Protein AF-A0A957TXH4-F1 (afdb_monomer_lite)

Foldseek 3Di:
DFKDKDKDFAQDQAKKFWPDKAKADDQSVQKDFPDWPCPRIAHHGGMTITIMDGHDPDADKDKMWTWTAIPPPVDRIDIDIDMDGDDDDDDDDPDDDFAFDWDKDKDWPDPDADAQDKTKIKMKIFGQHQAKDAWDKDKDAADPPKDWDDKDKPPQKDWDDDPRMIMITDRIAGHGGMMMIMTMIHD

Sequence (187 aa):
SPAQAVTIQNLGDVSLSISAISLSGADAGQFAISSNDCGASVSAGASCTVQLTFSPTASGSRSALLVISSDDSDEGTINVALIGATPGSSGGGTGTLDQYNLAVTKSASVSVATVGVPFTYTITVLNKGTIAASNVVMTDQLPAGVTFGSANATDGGSCNESSGTVTCTWASLAGGASATVTITVTP

Structure (mmCIF, N/CA/C/O backbone):
data_AF-A0A957TXH4-F1
#
_entry.id   AF-A0A957TXH4-F1
#
loop_
_atom_site.group_PDB
_atom_site.id
_atom_site.type_symbol
_atom_site.label_atom_id
_atom_site.label_alt_id
_atom_site.label_comp_id
_atom_site.label_asym_id
_atom_site.label_entity_id
_atom_site.label_seq_id
_atom_site.pdbx_PDB_ins_code
_atom_site.Cartn_x
_atom_site.Cartn_y
_atom_site.Cartn_z
_atom_site.occupancy
_atom_site.B_iso_or_equiv
_atom_site.auth_seq_id
_atom_site.auth_comp_id
_atom_site.auth_asym_id
_atom_site.auth_atom_id
_atom_site.pdbx_PDB_model_num
ATOM 1 N N . SER A 1 1 ? 13.291 -13.447 -12.316 1.00 59.28 1 SER A N 1
ATOM 2 C CA . SER A 1 1 ? 13.876 -12.866 -11.088 1.00 59.28 1 SER A CA 1
ATOM 3 C C . SER A 1 1 ? 13.888 -13.928 -9.996 1.00 59.28 1 SER A C 1
ATOM 5 O O . SER A 1 1 ? 13.180 -14.921 -10.158 1.00 59.28 1 SER A O 1
ATOM 7 N N . PRO A 1 2 ? 14.640 -13.757 -8.892 1.00 66.06 2 PRO A N 1
ATOM 8 C CA . PRO A 1 2 ? 14.369 -14.525 -7.676 1.00 66.06 2 PRO A CA 1
ATOM 9 C C . PRO A 1 2 ? 12.913 -14.329 -7.222 1.00 66.06 2 PRO A C 1
ATOM 11 O O . PRO A 1 2 ? 12.277 -13.333 -7.591 1.00 66.06 2 PRO A O 1
ATOM 14 N N . ALA A 1 3 ? 12.400 -15.295 -6.458 1.00 75.44 3 ALA A N 1
ATOM 15 C CA . ALA A 1 3 ? 11.046 -15.236 -5.924 1.00 75.44 3 ALA A CA 1
ATOM 16 C C . ALA A 1 3 ? 10.911 -14.109 -4.886 1.00 75.44 3 ALA A C 1
ATOM 18 O O . ALA A 1 3 ? 11.817 -13.901 -4.079 1.00 75.44 3 ALA A O 1
ATOM 19 N N . GLN A 1 4 ? 9.789 -13.395 -4.921 1.00 74.94 4 GLN A N 1
ATOM 20 C CA . GLN A 1 4 ? 9.407 -12.377 -3.945 1.00 74.94 4 GLN A CA 1
ATOM 21 C C . GLN A 1 4 ? 8.136 -12.812 -3.216 1.00 74.94 4 GLN A C 1
ATOM 23 O O . GLN A 1 4 ? 7.218 -13.331 -3.849 1.00 74.94 4 GLN A O 1
ATOM 28 N N . ALA A 1 5 ? 8.085 -12.575 -1.906 1.00 78.69 5 ALA A N 1
ATOM 29 C CA . ALA A 1 5 ? 6.973 -12.989 -1.061 1.00 78.69 5 ALA A CA 1
ATOM 30 C C . ALA A 1 5 ? 5.948 -11.862 -0.893 1.00 78.69 5 ALA A C 1
ATOM 32 O O . ALA A 1 5 ? 6.309 -10.735 -0.550 1.00 78.69 5 ALA A O 1
ATOM 33 N N . VAL A 1 6 ? 4.672 -12.196 -1.060 1.00 81.12 6 VAL A N 1
ATOM 34 C CA . VAL A 1 6 ? 3.530 -11.396 -0.609 1.00 81.12 6 VAL A CA 1
ATOM 35 C C . VAL A 1 6 ? 2.932 -12.091 0.606 1.00 81.12 6 VAL A C 1
ATOM 37 O O . VAL A 1 6 ? 2.554 -13.257 0.512 1.00 81.12 6 VAL A O 1
ATOM 40 N N . THR A 1 7 ? 2.851 -11.391 1.737 1.00 83.75 7 THR A N 1
ATOM 41 C CA . THR A 1 7 ? 2.255 -11.922 2.970 1.00 83.75 7 THR A CA 1
ATOM 42 C C . THR A 1 7 ? 0.796 -11.505 3.068 1.00 83.75 7 THR A C 1
ATOM 44 O O . THR A 1 7 ? 0.485 -10.318 2.997 1.00 83.75 7 THR A O 1
ATOM 47 N N . ILE A 1 8 ? -0.085 -12.478 3.275 1.00 84.00 8 ILE A N 1
ATOM 48 C CA . ILE A 1 8 ? -1.503 -12.279 3.564 1.00 84.00 8 ILE A CA 1
ATOM 49 C C . ILE A 1 8 ? -1.696 -12.601 5.040 1.00 84.00 8 ILE A C 1
ATOM 51 O O . ILE A 1 8 ? -1.263 -13.652 5.512 1.00 84.00 8 ILE A O 1
ATOM 55 N N . GLN A 1 9 ? -2.320 -11.695 5.782 1.00 84.50 9 GLN A N 1
ATOM 56 C CA . GLN A 1 9 ? -2.573 -11.875 7.205 1.00 84.50 9 GLN A CA 1
ATOM 57 C C . GLN A 1 9 ? -4.060 -11.718 7.484 1.00 84.50 9 GLN A C 1
ATOM 59 O O . GLN A 1 9 ? -4.658 -10.718 7.097 1.00 84.50 9 GLN A O 1
ATOM 64 N N . ASN A 1 10 ? -4.633 -12.694 8.183 1.00 84.31 10 ASN A N 1
ATOM 65 C CA . ASN A 1 10 ? -5.977 -12.577 8.716 1.00 84.31 10 ASN A CA 1
ATOM 66 C C . ASN A 1 10 ? -5.902 -11.884 10.081 1.00 84.31 10 ASN A C 1
ATOM 68 O O . ASN A 1 10 ? -5.417 -12.463 11.052 1.00 84.31 10 ASN A O 1
ATOM 72 N N . LEU A 1 11 ? -6.352 -10.632 10.141 1.00 81.62 11 LEU A N 1
ATOM 73 C CA . LEU A 1 11 ? -6.385 -9.838 11.373 1.00 81.62 11 LEU A CA 1
ATOM 74 C C . LEU A 1 11 ? -7.697 -9.990 12.155 1.00 81.62 11 LEU A C 1
ATOM 76 O O . LEU A 1 11 ? -7.811 -9.430 13.242 1.00 81.62 11 LEU A O 1
ATOM 80 N N . GLY A 1 12 ? -8.675 -10.714 11.607 1.00 78.06 12 GLY A N 1
ATOM 81 C CA . GLY A 1 12 ? -9.958 -10.965 12.249 1.00 78.06 12 GLY A CA 1
ATOM 82 C C . GLY A 1 12 ? -9.926 -12.140 13.226 1.00 78.06 12 GLY A C 1
ATOM 83 O O . GLY A 1 12 ? -8.947 -12.883 13.326 1.00 78.06 12 GLY A O 1
ATOM 84 N N . ASP A 1 13 ? -11.056 -12.328 13.909 1.00 81.38 13 ASP A N 1
ATOM 85 C CA . ASP A 1 13 ? -11.257 -13.381 14.915 1.00 81.38 13 ASP A CA 1
ATOM 86 C C . ASP A 1 13 ? -11.893 -14.663 14.339 1.00 81.38 13 ASP A C 1
ATOM 88 O O . ASP A 1 13 ? -12.060 -15.664 15.039 1.00 81.38 13 ASP A O 1
ATOM 92 N N . VAL A 1 14 ? -12.240 -14.653 13.048 1.00 85.75 14 VAL A N 1
ATOM 93 C CA . VAL A 1 14 ? -12.816 -15.787 12.307 1.00 85.75 14 VAL A CA 1
ATOM 94 C C . VAL A 1 14 ? -11.853 -16.198 11.196 1.00 85.75 14 VAL A C 1
ATOM 96 O O . VAL A 1 14 ? -11.076 -15.381 10.714 1.00 85.75 14 VAL A O 1
ATOM 99 N N . SER A 1 15 ? -11.864 -17.474 10.798 1.00 87.69 15 SER A N 1
ATOM 100 C CA . SER A 1 15 ? -11.041 -17.933 9.670 1.00 87.69 15 SER A CA 1
ATOM 101 C C . SER A 1 15 ? -11.474 -17.263 8.368 1.00 87.69 15 SER A C 1
ATOM 103 O O . SER A 1 15 ? -12.656 -17.274 8.046 1.00 87.69 15 SER A O 1
ATOM 105 N N . LEU A 1 16 ? -10.500 -16.740 7.627 1.00 86.25 16 LEU A N 1
ATOM 106 C CA . LEU A 1 16 ? -10.668 -16.161 6.300 1.00 86.25 16 LEU A CA 1
ATOM 107 C C . LEU A 1 16 ? -10.610 -17.286 5.266 1.00 86.25 16 LEU A C 1
ATOM 109 O O . LEU A 1 16 ? -9.573 -17.941 5.146 1.00 86.25 16 LEU A O 1
ATOM 113 N N . SER A 1 17 ? -11.681 -17.515 4.514 1.00 90.81 17 SER A N 1
ATOM 114 C CA . SER A 1 17 ? -11.708 -18.488 3.420 1.00 90.81 17 SER A CA 1
ATOM 115 C C . SER A 1 17 ? -11.183 -17.847 2.140 1.00 90.81 17 SER A C 1
ATOM 117 O O . SER A 1 17 ? -11.727 -16.860 1.653 1.00 90.81 17 SER A O 1
ATOM 119 N N . ILE A 1 18 ? -10.142 -18.432 1.551 1.00 91.00 18 ILE A N 1
ATOM 120 C CA . ILE A 1 18 ? -9.576 -17.986 0.277 1.00 91.00 18 ILE A CA 1
ATOM 121 C C . ILE A 1 18 ? -10.180 -18.834 -0.838 1.00 91.00 18 ILE A C 1
ATOM 123 O O . ILE A 1 18 ? -9.900 -20.025 -0.970 1.00 91.00 18 ILE A O 1
ATOM 127 N N . SER A 1 19 ? -11.005 -18.197 -1.664 1.00 92.38 19 SER A N 1
ATOM 128 C CA . SER A 1 19 ? -11.694 -18.845 -2.782 1.00 92.38 19 SER A CA 1
ATOM 129 C C . SER A 1 19 ? -10.813 -18.944 -4.028 1.00 92.38 19 SER A C 1
ATOM 131 O O . SER A 1 19 ? -10.912 -19.913 -4.779 1.00 92.38 19 SER A O 1
ATOM 133 N N . ALA A 1 20 ? -9.948 -17.954 -4.263 1.00 91.69 20 ALA A N 1
ATOM 134 C CA . ALA A 1 20 ? -9.013 -17.967 -5.383 1.00 91.69 20 ALA A CA 1
ATOM 135 C C . ALA A 1 20 ? -7.808 -17.054 -5.133 1.00 91.69 20 ALA A C 1
ATOM 137 O O . ALA A 1 20 ? -7.951 -15.967 -4.582 1.00 91.69 20 ALA A O 1
ATOM 138 N N . ILE A 1 21 ? -6.637 -17.474 -5.617 1.00 90.31 21 ILE A N 1
ATOM 139 C CA . ILE A 1 21 ? -5.454 -16.622 -5.785 1.00 90.31 21 ILE A CA 1
ATOM 140 C C . ILE A 1 21 ? -5.036 -16.742 -7.246 1.00 90.31 21 ILE A C 1
ATOM 142 O O . ILE A 1 21 ? -4.741 -17.839 -7.725 1.00 90.31 21 ILE A O 1
ATOM 146 N N . SER A 1 22 ? -5.042 -15.628 -7.971 1.00 92.25 22 SER A N 1
ATOM 147 C CA . SER A 1 22 ? -4.773 -15.615 -9.409 1.00 92.25 22 SER A CA 1
ATOM 148 C C . SER A 1 22 ? -3.996 -14.377 -9.837 1.00 92.25 22 SER A C 1
ATOM 150 O O . SER A 1 22 ? -3.913 -13.393 -9.108 1.00 92.25 22 SER A O 1
ATOM 152 N N . LEU A 1 23 ? -3.409 -14.436 -11.030 1.00 89.88 23 LEU A N 1
ATOM 153 C CA . LEU A 1 23 ? -2.751 -13.299 -11.662 1.00 89.88 23 LEU A CA 1
ATOM 154 C C . LEU A 1 23 ? -3.658 -12.732 -12.757 1.00 89.88 23 LEU A C 1
ATOM 156 O O . LEU A 1 23 ? -4.224 -13.483 -13.548 1.00 89.88 23 LEU A O 1
ATOM 160 N N . SER A 1 24 ? -3.771 -11.409 -12.811 1.00 88.06 24 SER A N 1
ATOM 161 C CA . SER A 1 24 ? -4.574 -10.670 -13.787 1.00 88.06 24 SER A CA 1
ATOM 162 C C . SER A 1 24 ? -3.795 -9.478 -14.352 1.00 88.06 24 SER A C 1
ATOM 164 O O . SER A 1 24 ? -2.745 -9.102 -13.834 1.00 88.06 24 SER A O 1
ATOM 166 N N . GLY A 1 25 ? -4.292 -8.880 -15.433 1.00 84.56 25 GLY A N 1
ATOM 167 C CA . GLY A 1 25 ? -3.670 -7.739 -16.109 1.00 84.56 25 GLY A CA 1
ATOM 168 C C . GLY A 1 25 ? -2.934 -8.092 -17.405 1.00 84.56 25 GLY A C 1
ATOM 169 O O . GLY A 1 25 ? -2.789 -9.256 -17.776 1.00 84.56 25 GLY A O 1
ATOM 170 N N . ALA A 1 26 ? -2.492 -7.050 -18.115 1.00 76.44 26 ALA A N 1
ATOM 171 C CA . ALA A 1 26 ? -1.973 -7.155 -19.479 1.00 76.44 26 ALA A CA 1
ATOM 172 C C . ALA A 1 26 ? -0.667 -7.962 -19.582 1.00 76.44 26 ALA A C 1
ATOM 174 O O . ALA A 1 26 ? -0.504 -8.725 -20.533 1.00 76.44 26 ALA A O 1
ATOM 175 N N . ASP A 1 27 ? 0.236 -7.844 -18.602 1.00 81.94 27 ASP A N 1
ATOM 176 C CA . ASP A 1 27 ? 1.502 -8.585 -18.583 1.00 81.94 27 ASP A CA 1
ATOM 177 C C . ASP A 1 27 ? 1.490 -9.775 -17.603 1.00 81.94 27 ASP A C 1
ATOM 179 O O . ASP A 1 27 ? 2.551 -10.306 -17.274 1.00 81.94 27 ASP A O 1
ATOM 183 N N . ALA A 1 28 ? 0.316 -10.238 -17.147 1.00 85.38 28 ALA A N 1
ATOM 184 C CA . ALA A 1 28 ? 0.192 -11.314 -16.154 1.00 85.38 28 ALA A CA 1
ATOM 185 C C . ALA A 1 28 ? 0.946 -12.597 -16.536 1.00 85.38 28 ALA A C 1
ATOM 187 O O . ALA A 1 28 ? 1.513 -13.251 -15.669 1.00 85.38 28 ALA A O 1
ATOM 188 N N . GLY A 1 29 ? 1.030 -12.919 -17.833 1.00 87.56 29 GLY A N 1
ATOM 189 C CA . GLY A 1 29 ? 1.780 -14.079 -18.331 1.00 87.56 29 GLY A CA 1
ATOM 190 C C . GLY A 1 29 ? 3.298 -14.013 -18.108 1.00 87.56 29 GLY A C 1
ATOM 191 O O . GLY A 1 29 ? 3.982 -15.010 -18.316 1.00 87.56 29 GLY A O 1
ATOM 192 N N . GLN A 1 30 ? 3.835 -12.862 -17.692 1.00 84.56 30 GLN A N 1
ATOM 193 C CA . GLN A 1 30 ? 5.243 -12.693 -17.319 1.00 84.56 30 GLN A CA 1
ATOM 194 C C . GLN A 1 30 ? 5.471 -12.833 -15.810 1.00 84.56 30 GLN A C 1
ATOM 196 O O . GLN A 1 30 ? 6.613 -12.791 -15.359 1.00 84.56 30 GLN A O 1
ATOM 201 N N . PHE A 1 31 ? 4.410 -13.017 -15.027 1.00 88.06 31 PHE A N 1
ATOM 202 C CA . PHE A 1 31 ? 4.469 -13.294 -13.600 1.00 88.06 31 PHE A CA 1
ATOM 203 C C . PHE A 1 31 ? 3.983 -14.720 -13.349 1.00 88.06 31 PHE A C 1
ATOM 205 O O . PHE A 1 31 ? 3.139 -15.246 -14.070 1.00 88.06 31 PHE A O 1
ATOM 212 N N . ALA A 1 32 ? 4.520 -15.363 -12.321 1.00 90.56 32 ALA A N 1
ATOM 213 C CA . ALA A 1 32 ? 4.104 -16.703 -11.940 1.00 90.56 32 ALA A CA 1
ATOM 214 C C . ALA A 1 32 ? 4.121 -16.861 -10.425 1.00 90.56 32 ALA A C 1
ATOM 216 O O . ALA A 1 32 ? 5.087 -16.474 -9.768 1.00 90.56 32 ALA A O 1
ATOM 217 N N . ILE A 1 33 ? 3.072 -17.481 -9.889 1.00 91.00 33 ILE A N 1
ATOM 218 C CA . ILE A 1 33 ? 3.043 -17.952 -8.505 1.00 91.00 33 ILE A CA 1
ATOM 219 C C . ILE A 1 33 ? 3.932 -19.194 -8.440 1.00 91.00 33 ILE A C 1
ATOM 221 O O . ILE A 1 33 ? 3.597 -20.234 -9.002 1.00 91.00 33 ILE A O 1
ATOM 225 N N . SER A 1 34 ? 5.095 -19.066 -7.806 1.00 88.31 34 SER A N 1
ATOM 226 C CA . SER A 1 34 ? 6.067 -20.152 -7.663 1.00 88.31 34 SER A CA 1
ATOM 227 C C . SER A 1 34 ? 5.789 -21.032 -6.446 1.00 88.31 34 SER A C 1
ATOM 229 O O . SER A 1 34 ? 6.154 -22.204 -6.445 1.00 88.31 34 SER A O 1
ATOM 231 N N . SER A 1 35 ? 5.139 -20.481 -5.421 1.00 90.81 35 SER A N 1
ATOM 232 C CA . SER A 1 35 ? 4.648 -21.211 -4.252 1.00 90.81 35 SER A CA 1
ATOM 233 C C . SER A 1 35 ? 3.485 -20.452 -3.626 1.00 90.81 35 SER A C 1
ATOM 235 O O . SER A 1 35 ? 3.439 -19.226 -3.680 1.00 90.81 35 SER A O 1
ATOM 237 N N . ASN A 1 36 ? 2.562 -21.173 -3.006 1.00 91.19 36 ASN A N 1
ATOM 238 C CA . ASN A 1 36 ? 1.464 -20.607 -2.234 1.00 91.19 36 ASN A CA 1
ATOM 239 C C . ASN A 1 36 ? 1.232 -21.499 -1.014 1.00 91.19 36 ASN A C 1
ATOM 241 O O . ASN A 1 36 ? 0.911 -22.675 -1.183 1.00 91.19 36 ASN A O 1
ATOM 245 N N . ASP A 1 37 ? 1.401 -20.956 0.188 1.00 91.50 37 ASP A N 1
ATOM 246 C CA . ASP A 1 37 ? 1.170 -21.686 1.440 1.00 91.50 37 ASP A CA 1
ATOM 247 C C . ASP A 1 37 ? -0.161 -21.297 2.128 1.00 91.50 37 ASP A C 1
ATOM 249 O O . ASP A 1 37 ? -0.504 -21.856 3.167 1.00 91.50 37 ASP A O 1
ATOM 253 N N . CYS A 1 38 ? -0.950 -20.397 1.524 1.00 85.56 38 CYS A N 1
ATOM 254 C CA . CYS A 1 38 ? -2.193 -19.876 2.097 1.00 85.56 38 CYS A CA 1
ATOM 255 C C . CYS A 1 38 ? -3.345 -20.883 2.168 1.00 85.56 38 CYS A C 1
ATOM 257 O O . CYS A 1 38 ? -4.335 -20.639 2.855 1.00 85.56 38 CYS A O 1
ATOM 259 N N . GLY A 1 39 ? -3.225 -22.023 1.482 1.00 87.19 39 GLY A N 1
ATOM 260 C CA . GLY A 1 39 ? -4.264 -23.050 1.453 1.00 87.19 39 GLY A CA 1
ATOM 261 C C . GLY A 1 39 ? -5.625 -22.504 0.997 1.00 87.19 39 GLY A C 1
ATOM 262 O O . GLY A 1 39 ? -5.698 -21.537 0.241 1.00 87.19 39 GLY A O 1
ATOM 263 N N . ALA A 1 40 ? -6.704 -23.148 1.448 1.00 89.62 40 ALA A N 1
ATOM 264 C CA . ALA A 1 40 ? -8.077 -22.687 1.216 1.00 89.62 40 ALA A CA 1
ATOM 265 C C . ALA A 1 40 ? -8.577 -21.723 2.309 1.00 89.62 40 ALA A C 1
ATOM 267 O O . ALA A 1 40 ? -9.656 -21.153 2.179 1.00 89.62 40 ALA A O 1
ATOM 268 N N . SER A 1 41 ? -7.829 -21.559 3.402 1.00 89.12 41 SER A N 1
ATOM 269 C CA . SER A 1 41 ? -8.231 -20.709 4.520 1.00 89.12 41 SER A CA 1
ATOM 270 C C . SER A 1 41 ? -7.045 -20.295 5.381 1.00 89.12 41 SER A C 1
ATOM 272 O O . SER A 1 41 ? -6.155 -21.109 5.635 1.00 89.12 41 SER A O 1
ATOM 274 N N . VAL A 1 42 ? -7.103 -19.083 5.927 1.00 87.50 42 VAL A N 1
ATOM 275 C CA . VAL A 1 42 ? -6.135 -18.543 6.886 1.00 87.50 42 VAL A CA 1
ATOM 276 C C . VAL A 1 42 ? -6.832 -18.357 8.231 1.00 87.50 42 VAL A C 1
ATOM 278 O O . VAL A 1 42 ? -7.784 -17.583 8.349 1.00 87.50 42 VAL A O 1
ATOM 281 N N . SER A 1 43 ? -6.370 -19.074 9.257 1.00 87.88 43 SER A N 1
ATOM 282 C CA . SER A 1 43 ? -6.920 -18.976 10.615 1.00 87.88 43 SER A CA 1
ATOM 283 C C . SER A 1 43 ? -6.849 -17.549 11.165 1.00 87.88 43 SER A C 1
ATOM 285 O O . SER A 1 43 ? -5.973 -16.775 10.783 1.00 87.88 43 SER A O 1
ATOM 287 N N . ALA A 1 44 ? -7.737 -17.220 12.102 1.00 81.25 44 ALA A N 1
ATOM 288 C CA . ALA A 1 44 ? -7.720 -15.952 12.830 1.00 81.25 44 ALA A CA 1
ATOM 289 C C . ALA A 1 44 ? -6.328 -15.646 13.417 1.00 81.25 44 ALA A C 1
ATOM 291 O O . ALA A 1 44 ? -5.707 -16.512 14.042 1.00 81.25 44 ALA A O 1
ATOM 292 N N . GLY A 1 45 ? -5.820 -14.436 13.178 1.00 77.69 45 GLY A N 1
ATOM 293 C CA . GLY A 1 45 ? -4.490 -13.986 13.603 1.00 77.69 45 GLY A CA 1
ATOM 294 C C . GLY A 1 45 ? -3.302 -14.622 12.865 1.00 77.69 45 GLY A C 1
ATOM 295 O O . GLY A 1 45 ? -2.158 -14.231 13.112 1.00 77.69 45 GLY A O 1
ATOM 296 N N . ALA A 1 46 ? -3.532 -15.592 11.975 1.00 86.25 46 ALA A N 1
ATOM 297 C CA . ALA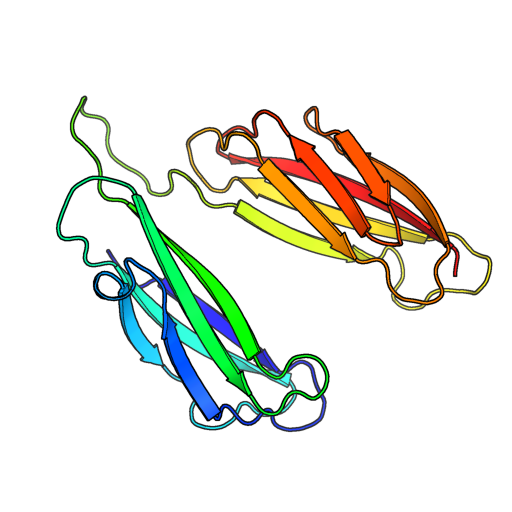 A 1 46 ? -2.474 -16.259 11.226 1.00 86.25 46 ALA A CA 1
ATOM 298 C C . ALA A 1 46 ? -2.090 -15.478 9.963 1.00 86.25 46 ALA A C 1
ATOM 300 O O . ALA A 1 46 ? -2.817 -14.611 9.471 1.00 86.25 46 ALA A O 1
ATOM 301 N N . SER A 1 47 ? -0.927 -15.816 9.419 1.00 86.12 47 SER A N 1
ATOM 302 C CA . SER A 1 47 ? -0.458 -15.307 8.139 1.00 86.12 47 SER A CA 1
ATOM 303 C C . SER A 1 47 ? 0.028 -16.435 7.246 1.00 86.12 47 SER A C 1
ATOM 305 O O . SER A 1 47 ? 0.366 -17.528 7.702 1.00 86.12 47 SER A O 1
ATOM 307 N N . CYS A 1 48 ? 0.046 -16.142 5.957 1.00 85.44 48 CYS A N 1
ATOM 308 C CA . CYS A 1 48 ? 0.537 -17.010 4.910 1.00 85.44 48 CYS A CA 1
ATOM 309 C C . CYS A 1 48 ? 1.260 -16.169 3.850 1.00 85.44 48 CYS A C 1
ATOM 311 O O . CYS A 1 48 ? 1.160 -14.941 3.827 1.00 85.44 48 CYS A O 1
ATOM 313 N N . THR A 1 49 ? 2.026 -16.818 2.988 1.00 86.94 49 THR A N 1
ATOM 314 C CA . THR A 1 49 ? 2.836 -16.238 1.932 1.00 86.94 49 THR A CA 1
ATOM 315 C C . THR A 1 49 ? 2.551 -16.838 0.555 1.00 86.94 49 THR A C 1
ATOM 317 O O . THR A 1 49 ? 2.434 -18.048 0.338 1.00 86.94 49 THR A O 1
ATOM 320 N N . VAL A 1 50 ? 2.514 -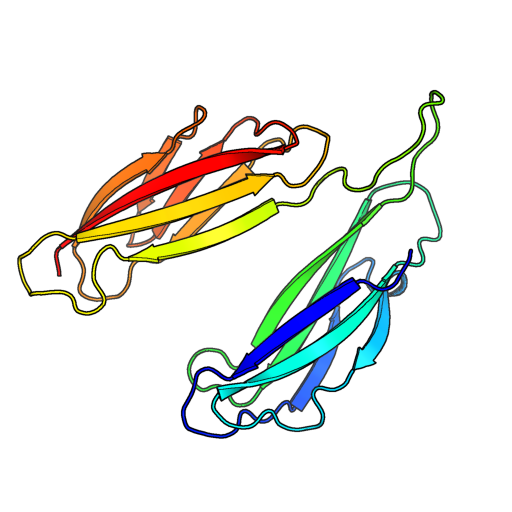15.946 -0.429 1.00 83.94 50 VAL A N 1
ATOM 321 C CA . VAL A 1 50 ? 2.502 -16.280 -1.850 1.00 83.94 50 VAL A CA 1
ATOM 322 C C . VAL A 1 50 ? 3.831 -15.838 -2.439 1.00 83.94 50 VAL A C 1
ATOM 324 O O . VAL A 1 50 ? 4.184 -14.661 -2.395 1.00 83.94 50 VAL A O 1
ATOM 327 N N . GLN A 1 51 ? 4.575 -16.786 -2.993 1.00 84.69 51 GLN A N 1
ATOM 328 C CA . GLN A 1 51 ? 5.836 -16.525 -3.669 1.00 84.69 51 GLN A CA 1
ATOM 329 C C . GLN A 1 51 ? 5.585 -16.282 -5.152 1.00 84.69 51 GLN A C 1
ATOM 331 O O . GLN A 1 51 ? 4.946 -17.086 -5.833 1.00 84.69 51 GLN A O 1
ATOM 336 N N . LEU A 1 52 ? 6.123 -15.180 -5.660 1.00 86.38 52 LEU A N 1
ATOM 337 C CA . LEU A 1 52 ? 5.962 -14.732 -7.034 1.00 86.38 52 LEU A CA 1
ATOM 338 C C . LEU A 1 52 ? 7.309 -14.635 -7.733 1.00 86.38 52 LEU A C 1
ATOM 340 O O . LEU A 1 52 ? 8.290 -14.149 -7.180 1.00 86.38 52 LEU A O 1
ATOM 344 N N . THR A 1 53 ? 7.348 -15.053 -8.989 1.00 82.69 53 THR A N 1
ATOM 345 C CA . THR A 1 53 ? 8.497 -14.887 -9.880 1.00 82.69 53 THR A CA 1
ATOM 346 C C . THR A 1 53 ? 8.100 -14.047 -11.081 1.00 82.69 53 THR A C 1
ATOM 348 O O . THR A 1 53 ? 6.953 -14.073 -11.519 1.00 82.69 53 THR A O 1
ATOM 351 N N . PHE A 1 54 ? 9.062 -13.298 -11.613 1.00 83.88 54 PHE A N 1
ATOM 352 C CA . PHE A 1 54 ? 8.893 -12.491 -12.815 1.00 83.88 54 PHE A CA 1
ATOM 353 C C . PHE A 1 54 ? 9.847 -12.986 -13.912 1.00 83.88 54 PHE A C 1
ATOM 355 O O . PHE A 1 54 ? 11.070 -12.978 -13.726 1.00 83.88 54 PHE A O 1
ATOM 362 N N . SER A 1 55 ? 9.284 -13.424 -15.038 1.00 83.31 55 SER A N 1
ATOM 363 C CA . SER A 1 55 ? 9.956 -14.017 -16.205 1.00 83.31 55 SER A CA 1
ATOM 364 C C . SER A 1 55 ? 9.645 -13.218 -17.482 1.00 83.31 55 SER A C 1
ATOM 366 O O . SER A 1 55 ? 8.876 -13.658 -18.335 1.00 83.31 55 SER A O 1
ATOM 368 N N . PRO A 1 56 ? 10.219 -12.017 -17.612 1.00 78.44 56 PRO A N 1
ATOM 369 C CA . PRO A 1 56 ? 10.002 -11.129 -18.748 1.00 78.44 56 PRO A CA 1
ATOM 370 C C . PRO A 1 56 ? 10.589 -11.665 -20.051 1.00 78.44 56 PRO A C 1
ATOM 372 O O . PRO A 1 56 ? 11.688 -12.218 -20.073 1.00 78.44 56 PRO A O 1
ATOM 375 N N . THR A 1 57 ? 9.881 -11.434 -21.156 1.00 75.38 57 THR A N 1
ATOM 376 C CA . THR A 1 57 ? 10.299 -11.838 -22.512 1.00 75.38 57 THR A CA 1
ATOM 377 C C . THR A 1 57 ? 10.994 -10.724 -23.294 1.00 75.38 57 THR A C 1
ATOM 379 O O . THR A 1 57 ? 11.607 -10.986 -24.327 1.00 75.38 57 THR A O 1
ATOM 382 N N . ALA A 1 58 ? 10.912 -9.483 -22.814 1.00 65.25 58 ALA A N 1
ATOM 383 C CA . ALA A 1 58 ? 11.495 -8.308 -23.448 1.00 65.25 58 ALA A CA 1
ATOM 384 C C . ALA A 1 58 ? 11.916 -7.271 -22.405 1.00 65.25 58 ALA A C 1
ATOM 386 O O . ALA A 1 58 ? 11.422 -7.278 -21.275 1.00 65.25 58 ALA A O 1
ATOM 387 N N . SER A 1 59 ? 12.783 -6.346 -22.823 1.00 66.31 59 SER A N 1
ATOM 388 C CA . SER A 1 59 ? 13.136 -5.179 -22.024 1.00 66.31 59 SER A CA 1
ATOM 389 C C . SER A 1 59 ? 11.934 -4.284 -21.714 1.00 66.31 59 SER A C 1
ATOM 391 O O . SER A 1 59 ? 10.951 -4.250 -22.459 1.00 66.31 59 SER A O 1
ATOM 393 N N . GLY A 1 60 ? 12.019 -3.553 -20.600 1.00 56.88 60 GLY A N 1
ATOM 394 C CA . GLY A 1 60 ? 10.986 -2.614 -20.160 1.00 56.88 60 GLY A CA 1
ATOM 395 C C . GLY A 1 60 ? 10.181 -3.082 -18.947 1.00 56.88 60 GLY A C 1
ATOM 396 O O . GLY A 1 60 ? 10.358 -4.192 -18.442 1.00 56.88 60 GLY A O 1
ATOM 397 N N . SER A 1 61 ? 9.325 -2.181 -18.469 1.00 67.06 61 SER A N 1
ATOM 398 C CA . SER A 1 61 ? 8.454 -2.396 -17.313 1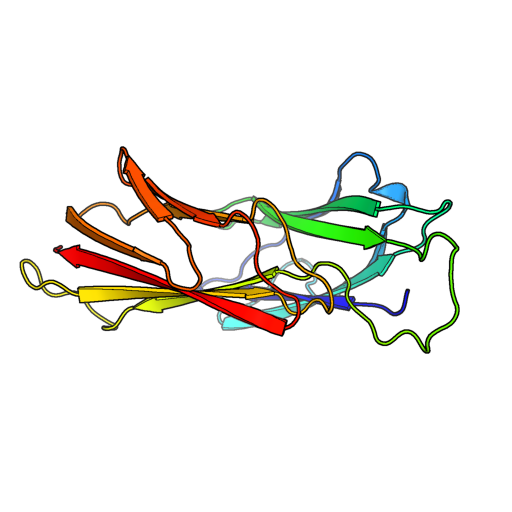.00 67.06 61 SER A CA 1
ATOM 399 C C . SER A 1 61 ? 7.189 -3.150 -17.705 1.00 67.06 61 SER A C 1
ATOM 401 O O . SER A 1 61 ? 6.638 -2.947 -18.787 1.00 67.06 61 SER A O 1
ATOM 403 N N . ARG A 1 62 ? 6.737 -4.015 -16.804 1.00 76.38 62 ARG A N 1
ATOM 404 C CA . ARG A 1 62 ? 5.595 -4.913 -16.955 1.00 76.38 62 ARG A CA 1
ATOM 405 C C . ARG A 1 62 ? 4.750 -4.835 -15.704 1.00 76.38 62 ARG A C 1
ATOM 407 O O . ARG A 1 62 ? 5.310 -4.781 -14.606 1.00 76.38 62 ARG A O 1
ATOM 414 N N . SER A 1 63 ? 3.433 -4.836 -15.867 1.00 78.88 63 SER A N 1
ATOM 415 C CA . SER A 1 63 ? 2.503 -4.747 -14.745 1.00 78.88 63 SER A CA 1
ATOM 416 C C . SER A 1 63 ? 1.451 -5.851 -14.763 1.00 78.88 63 SER A C 1
ATOM 418 O O . SER A 1 63 ? 0.933 -6.261 -15.804 1.00 78.88 63 SER A O 1
ATOM 420 N N . ALA A 1 64 ? 1.134 -6.338 -13.570 1.00 76.50 64 ALA A N 1
ATOM 421 C CA . ALA A 1 64 ? 0.083 -7.313 -13.328 1.00 76.50 64 ALA A CA 1
ATOM 422 C C . ALA A 1 64 ? -0.566 -7.055 -11.961 1.00 76.50 64 ALA A C 1
ATOM 424 O O . ALA A 1 64 ? -0.120 -6.206 -11.191 1.00 76.50 64 ALA A O 1
ATOM 425 N N . LEU A 1 65 ? -1.628 -7.788 -11.661 1.00 80.81 65 LEU A N 1
ATOM 426 C CA . LEU A 1 65 ? -2.301 -7.804 -10.370 1.00 80.81 65 LEU A CA 1
ATOM 427 C C . LEU A 1 65 ? -2.281 -9.231 -9.830 1.00 80.81 65 LEU A C 1
ATOM 429 O O . LEU A 1 65 ? -2.648 -10.160 -10.548 1.00 80.81 65 LEU A O 1
ATOM 433 N N . LEU A 1 66 ? -1.898 -9.404 -8.569 1.00 84.94 66 LEU A N 1
ATOM 434 C CA . LEU A 1 66 ? -2.263 -10.585 -7.796 1.00 84.94 66 LEU A CA 1
ATOM 435 C C . LEU A 1 66 ? -3.646 -10.326 -7.195 1.00 84.94 66 LEU A C 1
ATOM 437 O O . LEU A 1 66 ? -3.818 -9.378 -6.433 1.00 84.94 66 LEU A O 1
ATOM 441 N N . VAL A 1 67 ? -4.614 -11.156 -7.561 1.00 86.62 67 VAL A N 1
ATOM 442 C CA . VAL A 1 67 ? -6.007 -11.065 -7.122 1.00 86.62 67 VAL A CA 1
ATOM 443 C C . VAL A 1 67 ? -6.268 -12.189 -6.132 1.00 86.62 67 VAL A C 1
ATOM 445 O O . VAL A 1 67 ? -6.119 -13.364 -6.481 1.00 86.62 67 VAL A O 1
ATOM 448 N N . ILE A 1 68 ? -6.660 -11.827 -4.915 1.00 89.19 68 ILE A N 1
ATOM 449 C CA . ILE A 1 68 ? -7.058 -12.751 -3.856 1.00 89.19 68 ILE A CA 1
ATOM 450 C C . ILE A 1 68 ? -8.546 -12.554 -3.598 1.00 89.19 68 ILE A C 1
ATOM 452 O O . ILE A 1 68 ? -8.951 -11.500 -3.122 1.00 89.19 68 ILE A O 1
ATOM 456 N N . SER A 1 69 ? -9.357 -13.558 -3.908 1.00 90.56 69 SER A N 1
ATOM 457 C CA . SER A 1 69 ? -10.787 -13.554 -3.594 1.00 90.56 69 SER A CA 1
ATOM 458 C C . SER A 1 69 ? -11.030 -14.322 -2.303 1.00 90.56 69 SER A C 1
ATOM 460 O O . SER A 1 69 ? -10.591 -15.471 -2.178 1.00 90.56 69 SER A O 1
ATOM 462 N N . SER A 1 70 ? -11.750 -13.711 -1.370 1.00 89.31 70 SER A N 1
ATOM 463 C CA . SER A 1 70 ? -12.048 -14.272 -0.054 1.00 89.31 70 SER A CA 1
ATOM 464 C C . SER A 1 70 ? -13.497 -14.018 0.363 1.00 89.31 70 SER A C 1
ATOM 466 O O . SER A 1 70 ? -14.266 -13.385 -0.358 1.00 89.31 70 SER A O 1
ATOM 468 N N . ASP A 1 71 ? -13.881 -14.560 1.515 1.00 85.50 71 ASP A N 1
ATOM 469 C CA . ASP A 1 71 ? -15.170 -14.327 2.173 1.00 85.50 71 ASP A CA 1
ATOM 470 C C . ASP A 1 71 ? -15.139 -13.174 3.190 1.00 85.50 71 ASP A C 1
ATOM 472 O O . ASP A 1 71 ? -16.062 -13.047 3.995 1.00 85.50 71 ASP A O 1
ATOM 476 N N . ASP A 1 72 ? -14.097 -12.337 3.153 1.00 81.19 72 ASP A N 1
ATOM 477 C CA . ASP A 1 72 ? -14.011 -11.150 3.999 1.00 81.19 72 ASP A CA 1
ATOM 478 C C . ASP A 1 72 ? -15.209 -10.229 3.715 1.00 81.19 72 ASP A C 1
ATOM 480 O O . ASP A 1 72 ? -15.470 -9.852 2.567 1.00 81.19 72 ASP A O 1
ATOM 484 N N . SER A 1 73 ? -15.974 -9.909 4.760 1.00 72.94 73 SER A N 1
ATOM 485 C CA . SER A 1 73 ? -17.204 -9.125 4.646 1.00 72.94 73 SER A CA 1
ATOM 486 C C . SER A 1 73 ? -16.952 -7.659 4.325 1.00 72.94 73 SER A C 1
ATOM 488 O O . SER A 1 73 ? -17.829 -7.018 3.743 1.00 72.94 73 SER A O 1
ATOM 490 N N . ASP A 1 74 ? -15.788 -7.141 4.716 1.00 72.50 74 ASP A N 1
ATOM 491 C CA . ASP A 1 74 ? -15.397 -5.766 4.437 1.00 72.50 74 ASP A CA 1
ATOM 492 C C . ASP A 1 74 ? -14.752 -5.674 3.047 1.00 72.50 74 ASP A C 1
ATOM 494 O O . ASP A 1 74 ? -15.022 -4.730 2.304 1.00 72.50 74 ASP A O 1
ATOM 498 N N . GLU A 1 75 ? -13.967 -6.687 2.655 1.00 70.19 75 GLU A N 1
ATOM 499 C CA . GLU A 1 75 ? -13.189 -6.666 1.413 1.00 70.19 75 GLU A CA 1
ATOM 500 C C . GLU A 1 75 ? -13.088 -8.051 0.735 1.00 70.19 75 GLU A C 1
ATOM 502 O O . GLU A 1 75 ? -12.055 -8.719 0.756 1.00 70.19 75 GLU A O 1
ATOM 507 N N . GLY A 1 76 ? -14.150 -8.490 0.054 1.00 72.00 76 GLY A N 1
ATOM 508 C CA . GLY A 1 76 ? -14.203 -9.825 -0.574 1.00 72.00 76 GLY A CA 1
ATOM 509 C C . GLY A 1 76 ? -13.210 -10.067 -1.727 1.00 72.00 76 GLY A C 1
ATOM 510 O O . GLY A 1 76 ? -13.143 -11.166 -2.288 1.00 72.00 76 GLY A O 1
ATOM 511 N N . THR A 1 77 ? -12.445 -9.058 -2.155 1.00 80.94 77 THR A N 1
ATOM 512 C CA . THR A 1 77 ? -11.343 -9.230 -3.114 1.00 80.94 77 THR A CA 1
ATOM 513 C C . THR A 1 77 ? -10.220 -8.229 -2.864 1.00 80.94 77 THR A C 1
ATOM 515 O O . THR A 1 77 ? -10.417 -7.022 -2.956 1.00 80.94 77 THR A O 1
ATOM 518 N N . ILE A 1 78 ? -9.010 -8.743 -2.652 1.00 78.94 78 ILE A N 1
ATOM 519 C CA . ILE A 1 78 ? -7.788 -7.967 -2.440 1.00 78.94 78 ILE A CA 1
ATOM 520 C C . ILE A 1 78 ? -6.950 -7.996 -3.721 1.00 78.94 78 ILE A C 1
ATOM 522 O O . ILE A 1 78 ? -6.624 -9.065 -4.240 1.00 78.94 78 ILE A O 1
ATOM 526 N N . ASN A 1 79 ? -6.554 -6.818 -4.207 1.00 81.50 79 ASN A N 1
ATOM 527 C CA . ASN A 1 79 ? -5.694 -6.668 -5.380 1.00 81.50 79 ASN A CA 1
ATOM 528 C C . ASN A 1 79 ? -4.324 -6.116 -4.976 1.00 81.50 79 ASN A C 1
ATOM 530 O O . ASN A 1 79 ? -4.223 -5.005 -4.459 1.00 81.50 79 ASN A O 1
ATOM 534 N N . VAL A 1 80 ? -3.260 -6.857 -5.275 1.00 78.50 80 VAL A N 1
ATOM 535 C CA . VAL A 1 80 ? -1.875 -6.427 -5.051 1.00 78.50 80 VAL A CA 1
ATOM 536 C C . VAL A 1 80 ? -1.224 -6.126 -6.395 1.00 78.50 80 VAL A C 1
ATOM 538 O O . VAL A 1 80 ? -1.120 -6.999 -7.258 1.00 78.50 80 VAL A O 1
ATOM 541 N N . ALA A 1 81 ? -0.778 -4.884 -6.585 1.00 76.50 81 ALA A N 1
ATOM 542 C CA . ALA A 1 81 ? -0.086 -4.484 -7.804 1.00 76.50 81 ALA A CA 1
ATOM 543 C C . ALA A 1 81 ? 1.305 -5.125 -7.888 1.00 76.50 81 ALA A C 1
ATOM 545 O O . ALA A 1 81 ? 2.114 -5.010 -6.969 1.00 76.50 81 ALA A O 1
ATOM 546 N N . LEU A 1 82 ? 1.584 -5.779 -9.014 1.00 76.19 82 LEU A N 1
ATOM 547 C CA . LEU A 1 82 ? 2.868 -6.389 -9.331 1.00 76.19 82 LEU A CA 1
ATOM 548 C C . LEU A 1 82 ? 3.545 -5.588 -10.431 1.00 76.19 82 LEU A C 1
ATOM 550 O O . LEU A 1 82 ? 2.947 -5.331 -11.477 1.00 76.19 82 LEU A O 1
ATOM 554 N N . ILE A 1 83 ? 4.809 -5.241 -10.217 1.00 71.31 83 ILE A N 1
ATOM 555 C CA . ILE A 1 83 ? 5.628 -4.548 -11.206 1.00 71.31 83 ILE A CA 1
ATOM 556 C C . ILE A 1 83 ? 6.946 -5.296 -11.345 1.00 71.31 83 ILE A C 1
ATOM 558 O O . ILE A 1 83 ? 7.606 -5.625 -10.361 1.00 71.31 83 ILE A O 1
ATOM 562 N N . GLY A 1 84 ? 7.324 -5.574 -12.586 1.00 63.69 84 GLY A N 1
ATOM 563 C CA . GLY A 1 84 ? 8.577 -6.219 -12.933 1.00 63.69 84 GLY A CA 1
ATOM 564 C C . GLY A 1 84 ? 9.249 -5.465 -14.070 1.00 63.69 84 GLY A C 1
ATOM 565 O O . GLY A 1 84 ? 8.585 -5.003 -14.994 1.00 63.69 84 GLY A O 1
ATOM 566 N N . ALA A 1 85 ? 10.570 -5.334 -14.025 1.00 62.84 85 ALA A N 1
ATOM 567 C CA . ALA A 1 85 ? 11.344 -4.756 -15.117 1.00 62.84 85 ALA A CA 1
ATOM 568 C C . ALA A 1 85 ? 12.625 -5.562 -15.345 1.00 62.84 85 ALA A C 1
ATOM 570 O O . ALA A 1 85 ? 13.229 -6.071 -14.399 1.00 62.84 85 ALA A O 1
ATOM 571 N N . THR A 1 86 ? 13.060 -5.670 -16.599 1.00 50.66 86 THR A N 1
ATOM 572 C CA . THR A 1 86 ? 14.444 -6.065 -16.914 1.00 50.66 86 THR A CA 1
ATOM 573 C C . THR A 1 86 ? 15.262 -4.848 -17.303 1.00 50.66 86 THR A C 1
ATOM 575 O O . THR A 1 86 ? 14.724 -3.983 -18.004 1.00 50.66 86 THR A O 1
ATOM 578 N N . PRO A 1 87 ? 16.565 -4.823 -16.980 1.00 48.16 87 PRO A N 1
ATOM 579 C CA . PRO A 1 87 ? 17.466 -3.786 -17.458 1.00 48.16 87 PRO A CA 1
ATOM 580 C C . PRO A 1 87 ? 17.419 -3.666 -18.988 1.00 48.16 87 PRO A C 1
ATOM 582 O O . PRO A 1 87 ? 17.762 -4.599 -19.715 1.00 48.16 87 PRO A O 1
ATOM 585 N N . GLY A 1 88 ? 16.976 -2.509 -19.477 1.00 47.06 88 GLY A N 1
ATOM 586 C CA . GLY A 1 88 ? 17.210 -2.069 -20.846 1.00 47.06 88 GLY A CA 1
ATOM 587 C C . GLY A 1 88 ? 18.607 -1.461 -20.933 1.00 47.06 88 GLY A C 1
ATOM 588 O O . GLY A 1 88 ? 18.979 -0.635 -20.107 1.00 47.06 88 GLY A O 1
ATOM 589 N N . SER A 1 89 ? 19.391 -1.926 -21.898 1.00 43.03 89 SER A N 1
ATOM 590 C CA . SER A 1 89 ? 20.804 -1.597 -22.097 1.00 43.03 89 SER A CA 1
ATOM 591 C C . SER A 1 89 ? 21.100 -0.088 -22.163 1.00 43.03 89 SER A C 1
ATOM 593 O O . SER A 1 89 ? 20.639 0.571 -23.089 1.00 43.03 89 SER A O 1
ATOM 595 N N . SER A 1 90 ? 21.935 0.416 -21.241 1.00 40.47 90 SER A N 1
ATOM 596 C CA . SER A 1 90 ? 23.096 1.282 -21.537 1.00 40.47 90 SER A CA 1
ATOM 597 C C . SER A 1 90 ? 23.888 1.622 -20.259 1.00 40.47 90 SER A C 1
ATOM 599 O O . SER A 1 90 ? 23.408 2.386 -19.428 1.00 40.47 90 SER A O 1
ATOM 601 N N . GLY A 1 91 ? 25.123 1.114 -20.143 1.00 33.84 91 GLY A N 1
ATOM 602 C CA . GLY A 1 91 ? 26.148 1.609 -19.205 1.00 33.84 91 GLY A CA 1
ATOM 603 C C . GLY A 1 91 ? 26.368 0.752 -17.954 1.00 33.84 91 GLY A C 1
ATOM 604 O O . GLY A 1 91 ? 25.517 0.682 -17.077 1.00 33.84 91 GLY A O 1
ATOM 605 N N . GLY A 1 92 ? 27.530 0.100 -17.872 1.00 38.62 92 GLY A N 1
ATOM 606 C CA . GLY A 1 92 ? 27.910 -0.794 -16.779 1.00 38.62 92 GLY A CA 1
ATOM 607 C C . GLY A 1 92 ? 28.014 -0.111 -15.411 1.00 38.62 92 GLY A C 1
ATOM 608 O O . GLY A 1 92 ? 28.729 0.870 -15.239 1.00 38.62 92 GLY A O 1
ATOM 609 N N . GLY A 1 93 ? 27.343 -0.710 -14.432 1.00 32.69 93 GLY A N 1
ATOM 610 C CA . GLY A 1 93 ? 27.475 -0.469 -13.000 1.00 32.69 93 GLY A CA 1
ATOM 611 C C . GLY A 1 93 ? 26.772 -1.619 -12.281 1.00 32.69 93 GLY A C 1
ATOM 612 O O . GLY A 1 93 ? 25.667 -1.995 -12.660 1.00 32.69 93 GLY A O 1
ATOM 613 N N . THR A 1 94 ? 27.442 -2.254 -11.327 1.00 33.72 94 THR A N 1
ATOM 614 C CA . THR A 1 94 ? 26.997 -3.454 -10.600 1.00 33.72 94 THR A CA 1
ATOM 615 C C . THR A 1 94 ? 25.607 -3.260 -9.981 1.00 33.72 94 THR A C 1
ATOM 617 O O . THR A 1 94 ? 25.461 -2.528 -9.006 1.00 33.72 94 THR A O 1
ATOM 620 N N . GLY A 1 95 ? 24.590 -3.886 -10.582 1.00 37.56 95 GLY A N 1
ATOM 621 C CA . GLY A 1 95 ? 23.179 -3.693 -10.256 1.00 37.56 95 GLY A CA 1
ATOM 622 C C . GLY A 1 95 ? 22.767 -4.346 -8.941 1.00 37.56 95 GLY A C 1
ATOM 623 O O . GLY A 1 95 ? 22.519 -5.550 -8.886 1.00 37.56 95 GLY A O 1
ATOM 624 N N . THR A 1 96 ? 22.648 -3.524 -7.905 1.00 35.50 96 THR A N 1
ATOM 625 C CA . THR A 1 96 ? 21.818 -3.791 -6.729 1.00 35.50 96 THR A CA 1
ATOM 626 C C . THR A 1 96 ? 20.379 -3.384 -7.059 1.00 35.50 96 THR A C 1
ATOM 628 O O . THR A 1 96 ? 20.151 -2.408 -7.769 1.00 35.50 96 THR A O 1
ATOM 631 N N . LEU A 1 97 ? 19.432 -4.207 -6.615 1.00 41.31 97 LEU A N 1
ATOM 632 C CA . LEU A 1 97 ? 18.012 -4.209 -6.965 1.00 41.31 97 LEU A CA 1
ATOM 633 C C . LEU A 1 97 ? 17.316 -2.853 -6.758 1.00 41.31 97 LEU A C 1
ATOM 635 O O . LEU A 1 97 ? 17.695 -2.099 -5.867 1.00 41.31 97 LEU A O 1
ATOM 639 N N . ASP A 1 98 ? 16.214 -2.684 -7.502 1.00 43.72 98 ASP A N 1
ATOM 640 C CA . ASP A 1 98 ? 15.037 -1.874 -7.151 1.00 43.72 98 ASP A CA 1
ATOM 641 C C . ASP A 1 98 ? 14.939 -0.492 -7.829 1.00 43.72 98 ASP A C 1
ATOM 643 O O . ASP A 1 98 ? 15.363 0.503 -7.278 1.00 43.72 98 ASP A O 1
ATOM 647 N N . GLN A 1 99 ? 14.380 -0.370 -9.043 1.00 41.00 99 GLN A N 1
ATOM 648 C CA . GLN A 1 99 ? 14.189 0.962 -9.658 1.00 41.00 99 GLN A CA 1
ATOM 649 C C . GLN A 1 99 ? 12.924 1.685 -9.150 1.00 41.00 99 GLN A C 1
ATOM 651 O O . GLN A 1 99 ? 12.953 2.892 -8.958 1.00 41.00 99 GLN A O 1
ATOM 656 N N . TYR A 1 100 ? 11.825 0.987 -8.864 1.00 46.38 100 TYR A N 1
ATOM 657 C CA . TYR A 1 100 ? 10.596 1.623 -8.374 1.00 46.38 100 TYR A CA 1
ATOM 658 C C . TYR A 1 100 ? 9.888 0.694 -7.389 1.00 46.38 100 TYR A C 1
ATOM 660 O O . TYR A 1 100 ? 9.194 -0.233 -7.796 1.00 46.38 100 TYR A O 1
ATOM 668 N N . ASN A 1 101 ? 10.062 0.948 -6.095 1.00 59.62 101 ASN A N 1
ATOM 669 C CA . ASN A 1 101 ? 9.418 0.194 -5.022 1.00 59.62 101 ASN A CA 1
ATOM 670 C C . ASN A 1 101 ? 8.901 1.184 -3.994 1.00 59.62 101 ASN A C 1
ATOM 672 O O . ASN A 1 101 ? 9.663 1.700 -3.183 1.00 59.62 101 ASN A O 1
ATOM 676 N N . LEU A 1 102 ? 7.612 1.500 -4.079 1.00 67.75 102 LEU A N 1
ATOM 677 C CA . LEU A 1 102 ? 6.952 2.350 -3.103 1.00 67.75 102 LEU A CA 1
ATOM 678 C C . LEU A 1 102 ? 6.309 1.466 -2.035 1.00 67.75 102 LEU A C 1
ATOM 680 O O . LEU A 1 102 ? 5.504 0.592 -2.345 1.00 67.75 102 LEU A O 1
ATOM 684 N N . ALA A 1 103 ? 6.646 1.710 -0.777 1.00 74.56 103 ALA A N 1
ATOM 685 C CA . ALA A 1 103 ? 5.995 1.102 0.373 1.00 74.56 103 ALA A CA 1
ATOM 686 C C . ALA A 1 103 ? 5.212 2.168 1.137 1.00 74.56 103 ALA A C 1
ATOM 688 O O . ALA A 1 103 ? 5.691 3.292 1.282 1.00 74.56 103 ALA A O 1
ATOM 689 N N . VAL A 1 104 ? 4.034 1.810 1.645 1.00 79.69 104 VAL A N 1
ATOM 690 C CA . VAL A 1 104 ? 3.187 2.717 2.423 1.00 79.69 104 VAL A CA 1
ATOM 691 C C . VAL A 1 104 ? 2.873 2.097 3.780 1.00 79.69 104 VAL A C 1
ATOM 693 O O . VAL A 1 104 ? 2.509 0.926 3.857 1.00 79.69 104 VAL A O 1
ATOM 696 N N . THR A 1 105 ? 3.012 2.872 4.852 1.00 78.00 105 THR A N 1
ATOM 697 C CA . THR A 1 105 ? 2.626 2.470 6.215 1.00 78.00 105 THR A CA 1
ATOM 698 C C . THR A 1 105 ? 1.773 3.553 6.854 1.00 78.00 105 THR A C 1
ATOM 700 O O . THR A 1 105 ? 2.127 4.722 6.741 1.00 78.00 105 THR A O 1
ATOM 703 N N . LYS A 1 106 ? 0.696 3.185 7.557 1.00 83.38 106 LYS A N 1
ATOM 704 C CA . LYS A 1 106 ? -0.205 4.115 8.257 1.00 83.38 106 LYS A CA 1
ATOM 705 C C . LYS A 1 106 ? -0.311 3.756 9.738 1.00 83.38 106 LYS A C 1
ATOM 707 O O . LYS A 1 106 ? -0.411 2.584 10.085 1.00 83.38 106 LYS A O 1
ATOM 712 N N . SER A 1 107 ? -0.335 4.766 10.601 1.00 79.19 107 SER A N 1
ATOM 713 C CA . SER A 1 107 ? -0.550 4.620 12.044 1.00 79.19 107 SER A CA 1
ATOM 714 C C . SER A 1 107 ? -1.389 5.769 12.592 1.00 79.19 107 SER A C 1
ATOM 716 O O . SER A 1 107 ? -1.257 6.895 12.118 1.00 79.19 107 SER A O 1
ATOM 718 N N . ALA A 1 108 ? -2.203 5.512 13.611 1.00 85.75 108 ALA A N 1
ATOM 719 C CA . ALA A 1 108 ? -2.888 6.551 14.376 1.00 85.75 108 ALA A CA 1
ATOM 720 C C . ALA A 1 108 ? -2.091 6.911 15.640 1.00 85.75 108 ALA A C 1
ATOM 722 O O . ALA A 1 108 ? -1.415 6.058 16.213 1.00 85.75 108 ALA A O 1
ATOM 723 N N . SER A 1 109 ? -2.201 8.155 16.109 1.00 84.81 109 SER A N 1
ATOM 724 C CA . SER A 1 109 ? -1.577 8.602 17.364 1.00 84.81 109 SER A CA 1
ATOM 725 C C . SER A 1 109 ? -2.229 8.007 18.617 1.00 84.81 109 SER A C 1
ATOM 727 O O . SER A 1 109 ? -1.683 8.130 19.712 1.00 84.81 109 SER A O 1
ATOM 729 N N . VAL A 1 110 ? -3.407 7.397 18.467 1.00 73.38 110 VAL A N 1
ATOM 730 C CA . VAL A 1 110 ? -4.190 6.767 19.533 1.00 73.38 110 VAL A CA 1
ATOM 731 C C . VAL A 1 110 ? -4.767 5.440 19.042 1.00 73.38 110 VAL A C 1
ATOM 733 O O . VAL A 1 110 ? -5.075 5.294 17.862 1.00 73.38 110 VAL A O 1
ATOM 736 N N . SER A 1 111 ? -4.941 4.479 19.949 1.00 77.75 111 SER A N 1
ATOM 737 C CA . SER A 1 111 ? -5.636 3.213 19.670 1.00 77.75 111 SER A CA 1
ATOM 738 C C . SER A 1 111 ? -7.157 3.320 19.813 1.00 77.75 111 SER A C 1
ATOM 740 O O . SER A 1 111 ? -7.883 2.492 19.273 1.00 77.75 111 SER A O 1
ATOM 742 N N . VAL A 1 112 ? -7.637 4.339 20.533 1.00 79.75 112 VAL A N 1
ATOM 743 C CA . VAL A 1 112 ? -9.057 4.646 20.732 1.00 79.75 112 VAL A CA 1
ATOM 744 C C . VAL A 1 112 ? -9.237 6.153 20.600 1.00 79.75 112 VAL A C 1
ATOM 746 O O . VAL A 1 112 ? -8.554 6.920 21.280 1.00 79.75 112 VAL A O 1
ATOM 749 N N . ALA A 1 113 ? -10.142 6.577 19.722 1.00 83.50 113 ALA A N 1
AT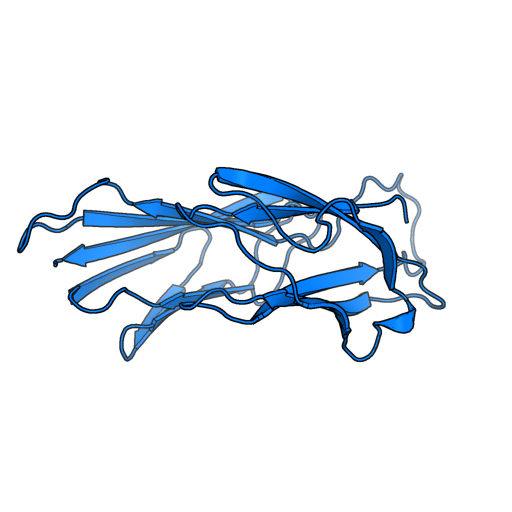OM 750 C CA . ALA A 1 113 ? -10.438 7.987 19.521 1.00 83.50 113 ALA A CA 1
ATOM 751 C C . ALA A 1 113 ? -11.508 8.467 20.515 1.00 83.50 113 ALA A C 1
ATOM 753 O O . ALA A 1 113 ? -12.520 7.799 20.727 1.00 83.50 113 ALA A O 1
ATOM 754 N N . THR A 1 114 ? -11.286 9.636 21.116 1.00 89.31 114 THR A N 1
ATOM 755 C CA . THR A 1 114 ? -12.251 10.285 22.011 1.00 89.31 114 THR A CA 1
ATOM 756 C C . THR A 1 114 ? -13.030 11.331 21.224 1.00 89.31 114 THR A C 1
ATOM 758 O O . THR A 1 114 ? -12.427 12.191 20.587 1.00 89.31 114 THR A O 1
ATOM 761 N N . VAL A 1 115 ? -14.362 11.278 21.288 1.00 92.81 115 VAL A N 1
ATOM 762 C CA . VAL A 1 115 ? -15.250 12.218 20.581 1.00 92.81 115 VAL A CA 1
ATOM 763 C C . VAL A 1 115 ? -14.898 13.668 20.920 1.00 92.81 115 VAL A C 1
ATOM 765 O O . VAL A 1 115 ? -14.723 14.014 22.091 1.00 92.81 115 VAL A O 1
ATOM 768 N N . GLY A 1 116 ? -14.784 14.511 19.893 1.00 92.88 116 GLY A N 1
ATOM 769 C CA . GLY A 1 116 ? -14.430 15.925 20.011 1.00 92.88 116 GLY A CA 1
ATOM 770 C C . GLY A 1 116 ? -12.951 16.207 20.302 1.00 92.88 116 GLY A C 1
ATOM 771 O O . GLY A 1 116 ? -12.565 17.376 20.354 1.00 92.88 116 GLY A O 1
ATOM 772 N N . VAL A 1 117 ? -12.110 15.180 20.477 1.00 93.94 117 VAL A N 1
ATOM 773 C CA . VAL A 1 117 ? -10.665 15.337 20.693 1.00 93.94 117 VAL A CA 1
ATOM 774 C C . VAL A 1 117 ? -9.926 15.040 19.387 1.00 93.94 117 VAL A C 1
ATOM 776 O O . VAL A 1 117 ? -10.044 13.929 18.865 1.00 93.94 117 VAL A O 1
ATOM 779 N N . PRO A 1 118 ? -9.144 15.992 18.847 1.00 93.81 118 PRO A N 1
ATOM 780 C CA . PRO A 1 118 ? -8.396 15.751 17.626 1.00 93.81 118 PRO A CA 1
ATOM 781 C C . PRO A 1 118 ? -7.291 14.716 17.854 1.00 93.81 118 PRO A C 1
ATOM 783 O O . PRO A 1 118 ? -6.616 14.715 18.886 1.00 93.81 118 PRO A O 1
ATOM 786 N N . PHE A 1 119 ? -7.065 13.873 16.854 1.00 91.06 119 PHE A N 1
ATOM 787 C CA . PHE A 1 119 ? -5.940 12.945 16.795 1.00 91.06 119 PHE A CA 1
ATOM 788 C C . PHE A 1 119 ? -5.346 12.936 15.384 1.00 91.06 119 PHE A C 1
ATOM 790 O O . PHE A 1 119 ? -5.905 13.534 14.458 1.00 91.06 119 PHE A O 1
ATOM 797 N N . THR A 1 120 ? -4.189 12.294 15.213 1.00 92.50 120 THR A N 1
ATOM 798 C CA . THR A 1 120 ? -3.493 12.285 13.924 1.00 92.50 120 THR A CA 1
ATOM 799 C C . THR A 1 120 ? -3.333 10.888 13.344 1.00 92.50 120 THR A C 1
ATOM 801 O O . THR A 1 120 ? -3.082 9.916 14.058 1.00 92.50 120 THR A O 1
ATOM 804 N N . TYR A 1 121 ? -3.435 10.802 12.019 1.00 90.06 121 TYR A N 1
ATOM 805 C CA . TYR A 1 121 ? -2.897 9.707 11.227 1.00 90.06 121 TYR A CA 1
ATOM 806 C C . TYR A 1 121 ? -1.552 10.122 10.636 1.00 90.06 121 TYR A C 1
ATOM 808 O O . TYR A 1 121 ? -1.430 11.189 10.035 1.00 90.06 121 TYR A O 1
ATOM 816 N N . THR A 1 122 ? -0.561 9.251 10.766 1.00 88.12 122 THR A N 1
ATOM 817 C CA . THR A 1 122 ? 0.756 9.392 10.147 1.00 88.12 122 THR A CA 1
ATOM 818 C C . THR A 1 122 ? 0.897 8.325 9.079 1.00 88.12 122 THR A C 1
ATOM 820 O O . THR A 1 122 ? 0.756 7.138 9.376 1.00 88.12 122 THR A O 1
ATOM 823 N N . ILE A 1 123 ? 1.162 8.743 7.844 1.00 88.44 123 ILE A N 1
ATOM 824 C CA . ILE A 1 123 ? 1.326 7.856 6.696 1.00 88.44 123 ILE A CA 1
ATOM 825 C C . ILE A 1 123 ? 2.698 8.097 6.087 1.00 88.44 123 ILE A C 1
ATOM 827 O O . ILE A 1 123 ? 3.024 9.221 5.728 1.00 88.44 123 ILE A O 1
ATOM 831 N N . THR A 1 124 ? 3.507 7.056 5.957 1.00 84.06 124 THR A N 1
ATOM 832 C CA . THR A 1 124 ? 4.845 7.144 5.368 1.00 84.06 124 THR A CA 1
ATOM 833 C C . THR A 1 124 ? 4.842 6.462 4.013 1.00 84.06 124 THR A C 1
ATOM 835 O O . THR A 1 124 ? 4.501 5.287 3.924 1.00 84.06 124 THR A O 1
ATOM 838 N N . VAL A 1 125 ? 5.239 7.196 2.975 1.00 85.56 125 VAL A N 1
ATOM 839 C CA . VAL A 1 125 ? 5.473 6.715 1.612 1.00 85.56 125 VAL A CA 1
ATOM 840 C C . VAL A 1 125 ? 6.981 6.619 1.409 1.00 85.56 125 VAL A C 1
ATOM 842 O O . VAL A 1 125 ? 7.668 7.633 1.365 1.00 85.56 125 VAL A O 1
ATOM 845 N N . LEU A 1 126 ? 7.516 5.411 1.299 1.00 82.38 126 LEU A N 1
ATOM 846 C CA . LEU A 1 126 ? 8.942 5.147 1.130 1.00 82.38 126 LEU A CA 1
ATOM 847 C C . LEU A 1 126 ? 9.220 4.673 -0.291 1.00 82.38 126 LEU A C 1
ATOM 849 O O . LEU A 1 126 ? 8.714 3.628 -0.685 1.00 82.38 126 LEU A O 1
ATOM 853 N N . ASN A 1 127 ? 10.092 5.372 -1.014 1.00 79.94 127 ASN A N 1
ATOM 854 C CA . ASN A 1 127 ? 10.698 4.844 -2.226 1.00 79.94 127 ASN A CA 1
ATOM 855 C C . ASN A 1 127 ? 11.915 3.992 -1.860 1.00 79.94 127 ASN A C 1
ATOM 857 O O . ASN A 1 127 ? 13.018 4.494 -1.695 1.00 79.94 127 ASN A O 1
ATOM 861 N N . LYS A 1 128 ? 11.707 2.684 -1.730 1.00 70.00 128 LYS A N 1
ATOM 862 C CA . LYS A 1 128 ? 12.756 1.675 -1.538 1.00 70.00 128 LYS A CA 1
ATOM 863 C C . LYS A 1 128 ? 13.625 1.475 -2.781 1.00 70.00 128 LYS A C 1
ATOM 865 O O . LYS A 1 128 ? 14.668 0.836 -2.680 1.00 70.00 128 LYS A O 1
ATOM 870 N N . GLY A 1 129 ? 13.213 2.024 -3.924 1.00 61.47 129 GLY A N 1
ATOM 871 C CA . GLY A 1 129 ? 14.009 1.990 -5.138 1.00 61.47 129 GLY A CA 1
ATOM 872 C C . GLY A 1 129 ? 15.269 2.858 -5.055 1.00 61.47 129 GLY A C 1
ATOM 873 O O . GLY A 1 129 ? 15.396 3.717 -4.192 1.00 61.47 129 GLY A O 1
ATOM 874 N N . THR A 1 130 ? 16.203 2.679 -5.981 1.00 61.44 130 THR A N 1
ATOM 875 C CA . THR A 1 130 ? 17.451 3.439 -6.111 1.00 61.44 130 THR A CA 1
ATOM 876 C C . THR A 1 130 ? 17.328 4.612 -7.080 1.00 61.44 130 THR A C 1
ATOM 878 O O . THR A 1 130 ? 18.271 5.390 -7.213 1.00 61.44 130 THR A O 1
ATOM 881 N N . ILE A 1 131 ? 16.195 4.756 -7.776 1.00 63.75 131 ILE A N 1
ATOM 882 C CA . ILE A 1 131 ? 15.915 5.901 -8.651 1.00 63.75 131 ILE A CA 1
ATOM 883 C C . ILE A 1 131 ? 14.664 6.648 -8.199 1.00 63.75 131 ILE A C 1
ATOM 885 O O . ILE A 1 131 ? 13.829 6.126 -7.463 1.00 63.75 131 ILE A O 1
ATOM 889 N N . ALA A 1 132 ? 14.556 7.905 -8.623 1.00 72.50 132 ALA A N 1
ATOM 890 C CA . ALA A 1 132 ? 13.447 8.760 -8.240 1.00 72.50 132 ALA A CA 1
ATOM 891 C C . ALA A 1 132 ? 12.125 8.299 -8.875 1.00 72.50 132 ALA A C 1
ATOM 893 O O . ALA A 1 132 ? 12.038 8.158 -10.095 1.00 72.50 132 ALA A O 1
ATOM 894 N N . ALA A 1 133 ? 11.094 8.113 -8.052 1.00 71.25 133 ALA A N 1
ATOM 895 C CA . ALA A 1 133 ? 9.723 7.876 -8.479 1.00 71.25 133 ALA A CA 1
ATOM 896 C C . ALA A 1 133 ? 9.076 9.212 -8.856 1.00 71.25 133 ALA A C 1
ATOM 898 O O . ALA A 1 133 ? 9.035 10.126 -8.040 1.00 71.25 133 ALA A O 1
ATOM 899 N N . SER A 1 134 ? 8.58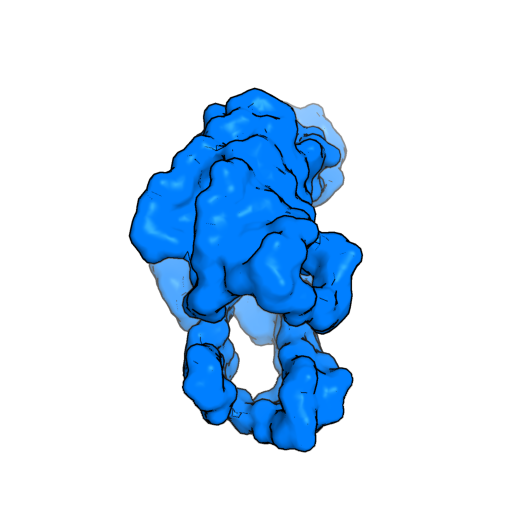5 9.346 -10.086 1.00 78.94 134 SER A N 1
ATOM 900 C CA . SER A 1 134 ? 7.930 10.573 -10.559 1.00 78.94 134 SER A CA 1
ATOM 901 C C . SER A 1 134 ? 6.413 10.477 -10.440 1.00 78.94 134 SER A C 1
ATOM 903 O O . SER A 1 134 ? 5.856 9.391 -10.580 1.00 78.94 134 SER A O 1
ATOM 905 N N . ASN A 1 135 ? 5.752 11.621 -10.246 1.00 74.75 135 ASN A N 1
ATOM 906 C CA . ASN A 1 135 ? 4.292 11.734 -10.161 1.00 74.75 135 ASN A CA 1
ATOM 907 C C . ASN A 1 135 ? 3.681 10.772 -9.128 1.00 74.75 135 ASN A C 1
ATOM 909 O O . ASN A 1 135 ? 2.723 10.056 -9.417 1.00 74.75 135 ASN A O 1
ATOM 913 N N . VAL A 1 136 ? 4.267 10.723 -7.931 1.00 79.88 136 VAL A N 1
ATOM 914 C CA . VAL A 1 136 ? 3.773 9.870 -6.849 1.00 79.88 136 VAL A CA 1
ATOM 915 C C . VAL A 1 136 ? 2.441 10.424 -6.366 1.00 79.88 136 VAL A C 1
ATOM 917 O O . VAL A 1 136 ? 2.335 11.612 -6.061 1.00 79.88 136 VAL A O 1
ATOM 920 N N . VAL A 1 137 ? 1.439 9.556 -6.273 1.00 80.69 137 VAL A N 1
ATOM 921 C CA . VAL A 1 137 ? 0.114 9.882 -5.745 1.00 80.69 137 VAL A CA 1
ATOM 922 C C . VAL A 1 137 ? -0.203 8.907 -4.621 1.00 80.69 137 VAL A C 1
ATOM 924 O O . VAL A 1 137 ? -0.037 7.699 -4.771 1.00 80.69 137 VAL A O 1
ATOM 927 N N . MET A 1 138 ? -0.654 9.444 -3.497 1.00 89.25 138 MET A N 1
ATOM 928 C CA . MET A 1 138 ? -1.142 8.703 -2.344 1.00 89.25 138 MET A CA 1
ATOM 929 C C . MET A 1 138 ? -2.563 9.174 -2.051 1.00 89.25 138 MET A C 1
ATOM 931 O O . MET A 1 138 ? -2.843 10.371 -2.078 1.00 89.25 138 MET A O 1
ATOM 935 N N . THR A 1 139 ? -3.457 8.232 -1.783 1.00 85.12 139 THR A N 1
ATOM 936 C CA . THR A 1 139 ? -4.852 8.507 -1.434 1.00 85.12 139 THR A CA 1
ATOM 937 C C . THR A 1 139 ? -5.199 7.811 -0.131 1.00 85.12 139 THR A C 1
ATOM 939 O O . THR A 1 139 ? -4.809 6.662 0.070 1.00 85.12 139 THR A O 1
ATOM 942 N N . ASP A 1 140 ? -5.956 8.485 0.726 1.00 85.44 140 ASP A N 1
ATOM 943 C CA . ASP A 1 140 ? -6.406 7.973 2.013 1.00 85.44 140 ASP A CA 1
ATOM 944 C C . ASP A 1 140 ? -7.878 8.321 2.242 1.00 85.44 140 ASP A C 1
ATOM 946 O O . ASP A 1 140 ? -8.246 9.496 2.277 1.00 85.44 140 ASP A O 1
ATOM 950 N N . GLN A 1 141 ? -8.723 7.300 2.390 1.00 91.81 141 GLN A N 1
ATOM 951 C CA . GLN A 1 141 ? -10.125 7.488 2.748 1.00 91.81 141 GLN A CA 1
ATOM 952 C C . GLN A 1 141 ? -10.238 7.621 4.267 1.00 91.81 141 GLN A C 1
ATOM 954 O O . GLN A 1 141 ? -9.879 6.708 5.014 1.00 91.81 141 GLN A O 1
ATOM 959 N N . LEU A 1 142 ? -10.749 8.758 4.729 1.00 88.44 142 LEU A N 1
ATOM 960 C CA . LEU A 1 142 ? -11.017 8.976 6.141 1.00 88.44 142 LEU A CA 1
ATOM 961 C C . LEU A 1 142 ? -12.211 8.113 6.577 1.00 88.44 142 LEU A C 1
ATOM 963 O O . LEU A 1 142 ? -13.201 8.029 5.841 1.00 88.44 142 LEU A O 1
ATOM 967 N N . PRO A 1 143 ? -12.151 7.479 7.763 1.00 87.44 143 PRO A N 1
ATOM 968 C CA . PRO A 1 143 ? -13.283 6.736 8.299 1.00 87.44 143 PRO A CA 1
ATOM 969 C C . PRO A 1 143 ? -14.543 7.599 8.405 1.00 87.44 143 PRO A C 1
ATOM 971 O O . PRO A 1 143 ? -14.475 8.803 8.660 1.00 87.44 143 PRO A O 1
ATOM 974 N N . ALA A 1 144 ? -15.715 6.982 8.270 1.00 83.69 144 ALA A N 1
ATOM 975 C CA . ALA A 1 144 ? -16.960 7.673 8.582 1.00 83.69 144 ALA A CA 1
ATOM 976 C C . ALA A 1 144 ? -16.972 8.100 10.061 1.00 83.69 144 ALA A C 1
ATOM 978 O O . ALA A 1 144 ? -16.526 7.358 10.935 1.00 83.69 144 ALA A O 1
ATOM 979 N N . GLY A 1 145 ? -17.500 9.293 10.340 1.00 84.12 145 GLY A N 1
ATOM 980 C CA . GLY A 1 145 ? -17.590 9.812 11.705 1.00 84.12 145 GLY A CA 1
ATOM 981 C C . GLY A 1 145 ? -16.347 10.547 12.199 1.00 84.12 145 GLY A C 1
ATOM 982 O O . GLY A 1 145 ? -16.283 10.834 13.383 1.00 84.12 145 GLY A O 1
ATOM 983 N N . VAL A 1 146 ? -15.389 10.886 11.328 1.00 90.81 146 VAL A N 1
ATOM 984 C CA . VAL A 1 146 ? -14.379 11.908 11.635 1.00 90.81 146 VAL A CA 1
ATOM 985 C C . VAL A 1 146 ? -14.531 13.122 10.722 1.00 90.81 146 VAL A C 1
ATOM 987 O O . VAL A 1 146 ? -14.879 13.009 9.549 1.00 90.81 146 VAL A O 1
ATOM 990 N N . THR A 1 147 ? -14.250 14.301 11.263 1.00 95.62 147 THR A N 1
ATOM 991 C CA . THR A 1 147 ? -14.162 15.562 10.528 1.00 95.62 147 THR A CA 1
ATOM 992 C C . THR A 1 147 ? -12.708 15.825 10.158 1.00 95.62 147 THR A C 1
ATOM 994 O O . THR A 1 147 ? -11.823 15.768 11.016 1.00 95.62 147 THR A O 1
ATOM 997 N N . PHE A 1 148 ? -12.456 16.129 8.885 1.00 96.88 148 PHE A N 1
ATOM 998 C CA . PHE A 1 148 ? -11.132 16.517 8.409 1.00 96.88 148 PHE A CA 1
ATOM 999 C C . PHE A 1 148 ? -10.695 17.855 9.020 1.00 96.88 148 PHE A C 1
ATOM 1001 O O . PHE A 1 148 ? -11.433 18.837 8.978 1.00 96.88 148 PHE A O 1
ATOM 1008 N N . GLY A 1 149 ? -9.483 17.891 9.577 1.00 96.88 149 GLY A N 1
ATOM 1009 C CA . GLY A 1 149 ? -8.844 19.116 10.052 1.00 96.88 149 GLY A CA 1
ATOM 1010 C C . GLY A 1 149 ? -7.792 19.626 9.071 1.00 96.88 149 GLY A C 1
ATOM 1011 O O . GLY A 1 149 ? -7.908 20.725 8.534 1.00 96.88 149 GLY A O 1
ATOM 1012 N N . SER A 1 150 ? -6.734 18.843 8.855 1.00 97.25 150 SER A N 1
ATOM 1013 C CA . SER A 1 150 ? -5.646 19.199 7.936 1.00 97.25 150 SER A CA 1
ATOM 1014 C C . SER A 1 150 ? -4.902 17.968 7.428 1.00 97.25 150 SER A C 1
ATOM 1016 O O . SER A 1 150 ? -4.916 16.923 8.073 1.00 97.25 150 SER A O 1
ATOM 1018 N N . ALA A 1 151 ? -4.216 18.098 6.292 1.00 97.00 151 ALA A N 1
ATOM 1019 C CA . ALA A 1 151 ? -3.263 17.116 5.786 1.00 97.00 151 ALA A CA 1
ATOM 1020 C C . ALA A 1 151 ? -2.007 17.840 5.308 1.00 97.00 151 ALA A C 1
ATOM 1022 O O . ALA A 1 151 ? -2.092 18.766 4.504 1.00 97.00 151 ALA A O 1
ATOM 1023 N N . ASN A 1 152 ? -0.847 17.416 5.800 1.00 96.81 152 ASN A N 1
ATOM 1024 C CA . ASN A 1 152 ? 0.434 18.020 5.456 1.00 96.81 152 ASN A CA 1
ATOM 1025 C C . ASN A 1 152 ? 1.404 16.926 5.023 1.00 96.81 152 ASN A C 1
ATOM 1027 O O . ASN A 1 152 ? 1.618 15.977 5.776 1.00 96.81 152 ASN A O 1
ATOM 1031 N N . ALA A 1 153 ? 1.989 17.070 3.835 1.00 95.38 153 ALA A N 1
ATOM 1032 C CA . ALA A 1 153 ? 3.014 16.170 3.320 1.00 95.38 153 ALA A CA 1
ATOM 1033 C C . ALA A 1 153 ? 4.411 16.798 3.425 1.00 95.38 153 ALA A C 1
ATOM 1035 O O . ALA A 1 153 ? 4.579 18.004 3.247 1.00 95.38 153 ALA A O 1
ATOM 1036 N N . THR A 1 154 ? 5.422 15.972 3.685 1.00 95.94 154 THR A N 1
ATOM 1037 C CA . THR A 1 154 ? 6.838 16.355 3.594 1.00 95.94 154 THR A CA 1
ATOM 1038 C C . THR A 1 154 ? 7.370 16.177 2.168 1.00 95.94 154 THR A C 1
ATOM 1040 O O . THR A 1 154 ? 6.643 15.760 1.264 1.00 95.94 154 THR A O 1
ATOM 1043 N N . ASP A 1 155 ? 8.644 16.518 1.951 1.00 92.56 155 ASP A N 1
ATOM 1044 C CA . ASP A 1 155 ? 9.381 16.244 0.704 1.00 92.56 155 ASP A CA 1
ATOM 1045 C C . ASP A 1 155 ? 8.767 16.890 -0.546 1.00 92.56 155 ASP A C 1
ATOM 1047 O O . ASP A 1 155 ? 8.805 16.347 -1.647 1.00 92.56 155 ASP A O 1
ATOM 1051 N N . GLY A 1 156 ? 8.185 18.080 -0.371 1.00 89.62 156 GLY A N 1
ATOM 1052 C CA . GLY A 1 156 ? 7.552 18.833 -1.456 1.00 89.62 156 GLY A CA 1
ATOM 1053 C C . GLY A 1 156 ? 6.189 18.285 -1.880 1.00 89.62 156 GLY A C 1
ATOM 1054 O O . GLY A 1 156 ? 5.672 18.687 -2.922 1.00 89.62 156 GLY A O 1
ATOM 1055 N N . GLY A 1 157 ? 5.607 17.378 -1.091 1.00 93.06 157 GLY A N 1
ATOM 1056 C CA . GLY A 1 157 ? 4.257 16.885 -1.308 1.00 93.06 157 GLY A CA 1
ATOM 1057 C C . GLY A 1 157 ? 3.202 17.947 -1.037 1.00 93.06 157 GLY A C 1
ATOM 1058 O O . GLY A 1 157 ? 3.380 18.840 -0.212 1.00 93.06 157 GLY A O 1
ATOM 1059 N N . SER A 1 158 ? 2.074 17.834 -1.725 1.00 94.69 158 SER A N 1
ATOM 1060 C CA . SER A 1 158 ? 0.888 18.661 -1.487 1.00 94.69 158 SER A CA 1
ATOM 1061 C C . SER A 1 158 ? -0.322 17.766 -1.314 1.00 94.69 158 SER A C 1
ATOM 1063 O O . SER A 1 158 ? -0.472 16.813 -2.072 1.00 94.69 158 SER A O 1
ATOM 1065 N N . CYS A 1 159 ? -1.170 18.073 -0.335 1.00 95.75 159 CYS A N 1
ATOM 1066 C CA . CYS A 1 159 ? -2.366 17.299 -0.028 1.00 95.75 159 CYS A CA 1
ATOM 1067 C C . CYS A 1 159 ? -3.623 18.144 -0.206 1.00 95.75 159 CYS A C 1
ATOM 1069 O O . CYS A 1 159 ? -3.643 19.318 0.157 1.00 95.75 159 CYS A O 1
ATOM 1071 N N . ASN A 1 160 ? -4.680 17.522 -0.713 1.00 95.00 160 ASN A N 1
ATOM 1072 C CA . ASN A 1 160 ? -6.020 18.083 -0.744 1.00 95.00 160 ASN A CA 1
ATOM 1073 C C . ASN A 1 160 ? -7.020 17.046 -0.234 1.00 95.00 160 ASN A C 1
ATOM 1075 O O . ASN A 1 160 ? -6.874 15.861 -0.522 1.00 95.00 160 ASN A O 1
ATOM 1079 N N . GLU A 1 161 ? -8.046 17.491 0.481 1.00 96.88 161 GLU A N 1
ATOM 1080 C CA . GLU A 1 161 ? -9.167 16.643 0.879 1.00 96.88 161 GLU A CA 1
ATOM 1081 C C . GLU A 1 161 ? -10.406 16.985 0.045 1.00 96.88 161 GLU A C 1
ATOM 1083 O O . GLU A 1 161 ? -10.665 18.148 -0.276 1.00 96.88 161 GLU A O 1
ATOM 1088 N N . SER A 1 162 ? -11.138 15.954 -0.371 1.00 93.75 162 SER A N 1
ATOM 1089 C CA . SER A 1 162 ? -12.449 16.102 -0.987 1.00 93.75 162 SER A CA 1
ATOM 1090 C C . SER A 1 162 ? -13.317 14.894 -0.658 1.00 93.75 162 SER A C 1
ATOM 1092 O O . SER A 1 162 ? -12.913 13.754 -0.887 1.00 93.75 162 SER A O 1
ATOM 1094 N N . SER A 1 163 ? -14.534 15.133 -0.163 1.00 92.06 163 SER A N 1
ATOM 1095 C CA . SER A 1 163 ? -15.533 14.088 0.122 1.00 92.06 163 SER A CA 1
ATOM 1096 C C . SER A 1 163 ? -15.049 12.953 1.047 1.00 92.06 163 SER A C 1
ATOM 1098 O O . SER A 1 163 ? -15.442 11.800 0.891 1.00 92.06 163 SER A O 1
ATOM 1100 N N . GLY A 1 164 ? -14.203 13.271 2.024 1.00 86.88 164 GLY A N 1
ATOM 1101 C CA . GLY A 1 164 ? -13.586 12.321 2.946 1.00 86.88 164 GLY A CA 1
ATOM 1102 C C . GLY A 1 164 ? -12.337 11.631 2.394 1.00 86.88 164 GLY A C 1
ATOM 1103 O O . GLY A 1 164 ? -11.769 10.795 3.088 1.00 86.88 164 GLY A O 1
ATOM 1104 N N . THR A 1 165 ? -11.886 11.962 1.182 1.00 92.44 165 THR A N 1
ATOM 1105 C CA . THR A 1 165 ? -10.677 11.395 0.571 1.00 92.44 165 THR A CA 1
ATOM 1106 C C . THR A 1 165 ? -9.545 12.417 0.588 1.00 92.44 165 THR A C 1
ATOM 1108 O O . THR A 1 165 ? -9.619 13.453 -0.075 1.00 92.44 165 THR A O 1
ATOM 1111 N N . VAL A 1 166 ? -8.454 12.114 1.291 1.00 92.00 166 VAL A N 1
ATOM 1112 C CA . VAL A 1 166 ? -7.211 12.893 1.246 1.00 92.00 166 VAL A CA 1
ATOM 1113 C C . VAL A 1 166 ? -6.346 12.377 0.100 1.00 92.00 166 VAL A C 1
ATOM 1115 O O . VAL A 1 166 ? -5.971 11.211 0.081 1.00 92.00 166 VAL A O 1
ATOM 1118 N N . THR A 1 167 ? -6.010 13.238 -0.857 1.00 91.06 167 THR A N 1
ATOM 1119 C CA . THR A 1 167 ? -5.096 12.943 -1.969 1.00 91.06 167 THR A CA 1
ATOM 1120 C C . THR A 1 167 ? -3.834 13.778 -1.822 1.00 91.06 167 THR A C 1
ATOM 1122 O O . THR A 1 167 ? -3.905 15.006 -1.841 1.00 91.06 167 THR A O 1
ATOM 1125 N N . CYS A 1 168 ? -2.684 13.122 -1.703 1.00 91.81 168 CYS A N 1
ATOM 1126 C CA . CYS A 1 168 ? -1.373 13.751 -1.637 1.00 91.81 168 CYS A CA 1
ATOM 1127 C C . CYS A 1 168 ? -0.538 13.406 -2.872 1.00 91.81 168 CYS A C 1
ATOM 1129 O O . CYS A 1 168 ? -0.485 12.252 -3.295 1.00 91.81 168 CYS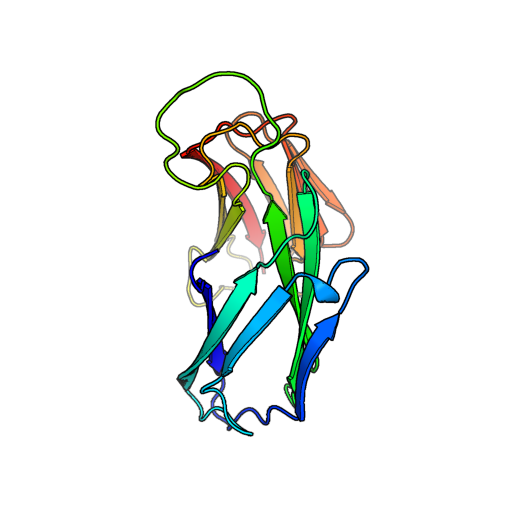 A O 1
ATOM 1131 N N . THR A 1 169 ? 0.134 14.401 -3.445 1.00 88.56 169 THR A N 1
ATOM 1132 C CA . THR A 1 169 ? 0.936 14.243 -4.664 1.00 88.56 169 THR A CA 1
ATOM 1133 C C . THR A 1 169 ? 2.347 14.780 -4.492 1.00 88.56 169 THR A C 1
ATOM 1135 O O . THR A 1 169 ? 2.522 15.860 -3.926 1.00 88.56 169 THR A O 1
ATOM 1138 N N . TRP A 1 170 ? 3.325 14.087 -5.075 1.00 90.25 170 TRP A N 1
ATOM 1139 C CA . TRP A 1 170 ? 4.710 14.536 -5.215 1.00 90.25 170 TRP A CA 1
ATOM 1140 C C . TRP A 1 170 ? 5.120 14.493 -6.684 1.00 90.25 170 TRP A C 1
ATOM 1142 O O . TRP A 1 170 ? 4.940 13.482 -7.364 1.00 90.25 170 TRP A O 1
ATOM 1152 N N . ALA A 1 171 ? 5.743 15.568 -7.168 1.00 78.12 171 ALA A N 1
ATOM 1153 C CA . ALA A 1 171 ? 6.309 15.587 -8.516 1.00 78.12 171 ALA A CA 1
ATOM 1154 C C . ALA A 1 171 ? 7.411 14.525 -8.676 1.00 78.12 171 ALA A C 1
ATOM 1156 O O . ALA A 1 171 ? 7.517 13.876 -9.717 1.00 78.12 171 ALA A O 1
ATOM 1157 N N . SER A 1 172 ? 8.216 14.331 -7.630 1.00 80.19 172 SER A N 1
ATOM 1158 C CA . SER A 1 172 ? 9.268 13.326 -7.578 1.00 80.19 172 SER A CA 1
ATOM 1159 C C . SER A 1 172 ? 9.593 12.959 -6.131 1.00 80.19 172 SER A C 1
ATOM 1161 O O . SER A 1 172 ? 9.647 13.841 -5.278 1.00 80.19 172 SER A O 1
ATOM 1163 N N . LEU A 1 173 ? 9.852 11.680 -5.870 1.00 82.56 173 LEU A N 1
ATOM 1164 C CA . LEU A 1 173 ? 10.384 11.169 -4.612 1.00 82.56 173 LEU A CA 1
ATOM 1165 C C . LEU A 1 173 ? 11.663 10.383 -4.909 1.00 82.56 173 LEU A C 1
ATOM 1167 O O . LEU A 1 173 ? 11.622 9.356 -5.588 1.00 82.56 173 LEU A O 1
ATOM 1171 N N . ALA A 1 174 ? 12.808 10.873 -4.433 1.00 80.31 174 ALA A N 1
ATOM 1172 C CA . ALA A 1 174 ? 14.112 10.277 -4.726 1.00 80.31 174 ALA A CA 1
ATOM 1173 C C . ALA A 1 174 ? 14.204 8.803 -4.287 1.00 80.31 174 ALA A C 1
ATOM 1175 O O . ALA A 1 174 ? 13.505 8.370 -3.373 1.00 80.31 174 ALA A O 1
ATOM 1176 N N . GLY A 1 175 ? 15.074 8.029 -4.939 1.00 77.56 175 GLY A N 1
ATOM 1177 C CA . GLY A 1 175 ? 15.353 6.655 -4.520 1.00 77.56 175 GLY A CA 1
ATOM 1178 C C . GLY A 1 175 ? 15.939 6.616 -3.106 1.00 77.56 175 GLY A C 1
ATOM 1179 O O . GLY A 1 175 ? 16.801 7.426 -2.771 1.00 77.56 175 GLY A O 1
ATOM 1180 N N . GLY A 1 176 ? 15.442 5.715 -2.267 1.00 75.00 176 GLY A N 1
ATOM 1181 C CA . GLY A 1 176 ? 15.763 5.594 -0.848 1.00 75.00 176 GLY A CA 1
ATOM 1182 C C . GLY A 1 176 ? 15.084 6.631 0.053 1.00 75.00 176 GLY A C 1
ATOM 1183 O O . GLY A 1 176 ? 15.210 6.531 1.272 1.00 75.00 176 GLY A O 1
ATOM 1184 N N . ALA A 1 177 ? 14.381 7.624 -0.505 1.00 85.00 177 ALA A N 1
ATOM 1185 C CA . ALA A 1 177 ? 13.733 8.677 0.271 1.00 85.00 177 ALA A CA 1
ATOM 1186 C C . ALA A 1 177 ? 12.331 8.270 0.744 1.00 85.00 177 ALA A C 1
ATOM 1188 O O . ALA A 1 177 ? 11.628 7.496 0.091 1.00 85.00 177 ALA A O 1
ATOM 1189 N N . SER A 1 178 ? 11.899 8.847 1.864 1.00 88.00 178 SER A N 1
ATOM 1190 C CA . SER A 1 178 ? 10.546 8.680 2.394 1.00 88.00 178 SER A CA 1
ATOM 1191 C C . SER A 1 178 ? 9.870 10.024 2.597 1.00 88.00 178 SER A C 1
ATOM 1193 O O . SER A 1 178 ? 10.460 10.891 3.233 1.00 88.00 178 SER A O 1
ATOM 1195 N N . ALA A 1 179 ? 8.625 10.146 2.148 1.00 90.88 179 ALA A N 1
ATOM 1196 C CA . ALA A 1 179 ? 7.741 11.250 2.484 1.00 90.88 179 ALA A CA 1
ATOM 1197 C C . ALA A 1 179 ? 6.742 10.835 3.568 1.00 90.88 179 ALA A C 1
ATOM 1199 O O . ALA A 1 179 ? 6.285 9.694 3.609 1.00 90.88 179 ALA A O 1
ATOM 1200 N N . THR A 1 180 ? 6.383 11.766 4.444 1.00 94.12 180 THR A N 1
ATOM 1201 C CA . THR A 1 180 ? 5.388 11.562 5.499 1.00 94.12 180 THR A CA 1
ATOM 1202 C C . THR A 1 180 ? 4.202 12.485 5.278 1.00 94.12 180 THR A C 1
ATOM 1204 O O . THR A 1 180 ? 4.376 13.668 5.001 1.00 94.12 180 THR A O 1
ATOM 1207 N N . VAL A 1 181 ? 2.999 11.942 5.422 1.00 95.12 181 VAL A N 1
ATOM 1208 C CA . VAL A 1 181 ? 1.733 12.666 5.448 1.00 95.12 181 VAL A CA 1
ATOM 1209 C C . VAL A 1 181 ? 1.175 12.603 6.863 1.00 95.12 181 VAL A C 1
ATOM 1211 O O . VAL A 1 181 ? 0.920 11.519 7.386 1.00 95.12 181 VAL A O 1
ATOM 1214 N N . THR A 1 182 ? 0.955 13.766 7.465 1.00 96.94 182 THR A N 1
ATOM 1215 C CA . THR A 1 182 ? 0.285 13.898 8.761 1.00 96.94 182 THR A CA 1
ATOM 1216 C C . THR A 1 182 ? -1.106 14.462 8.538 1.00 96.94 182 THR A C 1
ATOM 1218 O O . THR A 1 182 ? -1.252 15.609 8.105 1.00 96.94 182 THR A O 1
ATOM 1221 N N . ILE A 1 183 ? -2.122 13.661 8.847 1.00 95.50 183 ILE A N 1
ATOM 1222 C CA . ILE A 1 183 ? -3.532 14.025 8.731 1.00 95.50 183 ILE A CA 1
ATOM 1223 C C . ILE A 1 183 ? -4.095 14.226 10.134 1.00 95.50 183 ILE A C 1
ATOM 1225 O O . ILE A 1 183 ? -4.016 13.323 10.958 1.00 95.50 183 ILE A O 1
ATOM 1229 N N . THR A 1 184 ? -4.675 15.390 10.408 1.00 97.12 184 THR A N 1
ATOM 1230 C CA . THR A 1 184 ? -5.390 15.670 11.660 1.00 97.12 184 THR A CA 1
ATOM 1231 C C . THR A 1 184 ? -6.884 15.526 11.429 1.00 97.12 184 THR A C 1
ATOM 1233 O O . THR A 1 184 ? -7.417 16.129 10.495 1.00 97.12 184 THR A O 1
ATOM 1236 N N . VAL A 1 185 ? -7.558 14.768 12.291 1.00 95.81 185 VAL A N 1
ATOM 1237 C CA . VAL A 1 185 ? -9.011 14.572 12.252 1.00 95.81 185 VAL A CA 1
ATOM 1238 C C . VAL A 1 185 ? -9.616 14.657 13.652 1.00 95.81 185 VAL A C 1
ATOM 1240 O O . VAL A 1 185 ? -8.915 14.461 14.646 1.00 95.81 185 VAL A O 1
ATOM 1243 N N . THR A 1 186 ? -10.921 14.910 13.723 1.00 95.75 186 THR A N 1
ATOM 1244 C CA . THR A 1 186 ? -11.686 14.949 14.980 1.00 95.75 186 THR A CA 1
ATOM 1245 C C . THR A 1 186 ? -12.929 14.060 14.860 1.00 95.75 186 THR A C 1
ATOM 1247 O O . THR A 1 186 ? -13.721 14.324 13.956 1.00 95.75 186 THR A O 1
ATOM 1250 N N . PRO A 1 187 ? -13.119 13.034 15.712 1.00 90.75 187 PRO A N 1
ATOM 1251 C CA . PRO A 1 187 ? -14.358 12.250 15.770 1.00 90.75 187 PRO A CA 1
ATOM 1252 C C . PRO A 1 187 ? -15.554 13.048 16.294 1.00 90.75 187 PRO A C 1
ATOM 1254 O O . PRO A 1 187 ? -15.342 13.898 17.192 1.00 90.75 187 PRO A O 1
#

pLDDT: mean 80.57, std 14.59, range [32.69, 97.25]

Secondary structure (DSSP, 8-state):
---EEEEEE--SSSPEEEEEEEEESTTGGGEEEEEE--TTEE-TT-EEEEEEEE--SSSEEEEEEEEEEE--SS-SEEEEEEEEEEPPS-------S-SS-EEEEEEES-SSPPTT--EEEEEEEEE-SSSPEEEEEEEEEPPTT-EEEEEEESTT-EEEEETTEEEEEEEEE-TT-EEEEEEEEE-

Radius of gyration: 19.11 Å; chains: 1; bounding box: 46×42×46 Å